Protein 3GRD (pdb70)

B-factor: mean 13.62, std 8.52, range [4.29, 58.76]

Radius of gyration: 18.76 Å; Cα contacts (8 Å, |Δi|>4): 603; chains: 2; bounding box: 44×46×50 Å

Organism: Bacillus cereus (strain ATCC 10987 / NRS 248) (NCBI:txid222523)

Structure (mmCIF, N/CA/C/O backbone):
data_3GRD
#
_entry.id   3GRD
#
_cell.length_a   41.090
_cell.length_b   47.140
_cell.length_c   151.790
_cell.angle_alpha   90.000
_cell.angle_beta   90.000
_cell.angle_gamma   90.000
#
_symmetry.space_group_name_H-M   'P 21 21 21'
#
loop_
_entity.id
_entity.type
_entity.pdbx_description
1 polymer 'uncharacterized NTF2-superfamily protein'
2 non-polymer 'ACETATE ION'
3 non-polymer 'SODIUM ION'
4 water water
#
loop_
_atom_site.group_PDB
_atom_site.id
_atom_site.type_symbol
_atom_site.label_atom_id
_atom_site.label_alt_id
_atom_site.label_comp_id
_atom_site.label_asym_id
_atom_site.label_entity_id
_atom_site.label_seq_id
_atom_site.pdbx_PDB_ins_code
_atom_site.Cartn_x
_atom_site.Cartn_y
_atom_site.Cartn_z
_atom_site.occupancy
_atom_site.B_iso_or_equiv
_atom_site.auth_seq_id
_atom_site.auth_comp_id
_atom_site.auth_asym_id
_atom_site.auth_atom_id
_atom_site.pdbx_PDB_model_num
ATOM 9 N N . PRO A 1 3 ? -14.866 24.176 -9.653 1.00 18.86 2 PRO A N 1
ATOM 10 C CA . PRO A 1 3 ? -13.554 24.047 -9.008 1.00 15.81 2 PRO A CA 1
ATOM 11 C C . PRO A 1 3 ? -12.924 22.642 -9.067 1.00 14.07 2 PRO A C 1
ATOM 12 O O . PRO A 1 3 ? -13.623 21.638 -9.201 1.00 16.15 2 PRO A O 1
ATOM 16 N N . LYS A 1 4 ? -11.600 22.587 -8.903 1.00 13.56 3 LYS A N 1
ATOM 17 C CA . LYS A 1 4 ? -10.882 21.345 -8.740 1.00 13.68 3 LYS A CA 1
ATOM 18 C C . LYS A 1 4 ? -11.270 20.729 -7.400 1.00 11.76 3 LYS A C 1
ATOM 19 O O . LYS A 1 4 ? -11.786 21.404 -6.529 1.00 12.30 3 LYS A O 1
ATOM 25 N N . ALA A 1 5 ? -11.066 19.430 -7.278 1.00 11.70 4 ALA A N 1
ATOM 26 C CA . ALA A 1 5 ? -11.372 18.721 -6.054 1.00 10.17 4 ALA A CA 1
ATOM 27 C C . ALA A 1 5 ? -10.588 19.246 -4.881 1.00 8.44 4 ALA A C 1
ATOM 28 O O . ALA A 1 5 ? -9.435 19.641 -4.990 1.00 8.26 4 ALA A O 1
ATOM 30 N N . ASN A 1 6 ? -11.214 19.234 -3.730 1.00 7.87 5 ASN A N 1
ATOM 31 C CA . ASN A 1 6 ? -10.578 19.682 -2.467 1.00 6.88 5 ASN A CA 1
ATOM 32 C C . ASN A 1 6 ? -9.225 19.024 -2.211 1.00 6.68 5 ASN A C 1
ATOM 33 O O . ASN A 1 6 ? -8.257 19.693 -1.878 1.00 6.89 5 ASN A O 1
ATOM 38 N N A LEU A 1 7 ? -9.171 17.730 -2.399 0.50 7.39 6 LEU A N 1
ATOM 39 N N B LEU A 1 7 ? -9.155 17.718 -2.357 0.50 7.38 6 LEU A N 1
ATOM 40 C CA A LEU A 1 7 ? -7.957 16.998 -2.153 0.50 6.88 6 LEU A CA 1
ATOM 41 C CA B LEU A 1 7 ? -7.892 17.020 -2.145 0.50 7.31 6 LEU A CA 1
ATOM 42 C C A LEU A 1 7 ? -6.836 17.455 -3.088 0.50 8.27 6 LEU A C 1
ATOM 43 C C B LEU A 1 7 ? -6.819 17.524 -3.085 0.50 7.86 6 LEU A C 1
ATOM 44 O O A LEU A 1 7 ? -5.696 17.561 -2.672 0.50 7.88 6 LEU A O 1
ATOM 45 O O B LEU A 1 7 ? -5.693 17.727 -2.675 0.50 8.30 6 LEU A O 1
ATOM 54 N N . GLU A 1 8 ? -7.168 17.663 -4.364 1.00 7.88 7 GLU A N 1
ATOM 55 C CA . GLU A 1 8 ? -6.220 18.160 -5.330 1.00 7.64 7 GLU A CA 1
ATOM 56 C C . GLU A 1 8 ? -5.681 19.541 -4.944 1.00 7.04 7 GLU A C 1
ATOM 57 O O . GLU A 1 8 ? -4.487 19.839 -5.006 1.00 7.54 7 GLU A O 1
ATOM 63 N N . ILE A 1 9 ? -6.580 20.432 -4.566 1.00 6.63 8 ILE A N 1
ATOM 64 C CA . ILE A 1 9 ? -6.206 21.776 -4.169 1.00 6.65 8 ILE A CA 1
ATOM 65 C C . ILE A 1 9 ? -5.247 21.717 -2.976 1.00 5.90 8 ILE A C 1
ATOM 66 O O . ILE A 1 9 ? -4.172 22.340 -3.001 1.00 7.05 8 ILE A O 1
ATOM 71 N N . ILE A 1 10 ? -5.618 20.968 -1.929 1.00 5.95 9 ILE A N 1
ATOM 72 C CA . ILE A 1 10 ? -4.762 20.936 -0.748 1.00 6.12 9 ILE A CA 1
ATOM 73 C C . ILE A 1 10 ? -3.422 20.256 -1.038 1.00 4.94 9 ILE A C 1
ATOM 74 O O . ILE A 1 10 ? -2.374 20.765 -0.619 1.00 6.32 9 ILE A O 1
ATOM 79 N N A ARG A 1 11 ? -3.427 19.153 -1.769 0.50 5.32 10 ARG A N 1
ATOM 80 N N B ARG A 1 11 ? -3.426 19.163 -1.782 0.50 5.55 10 ARG A N 1
ATOM 81 C CA A ARG A 1 11 ? -2.151 18.516 -2.105 0.50 5.89 10 ARG A CA 1
ATOM 82 C CA B ARG A 1 11 ? -2.151 18.525 -2.131 0.50 6.61 10 ARG A CA 1
ATOM 83 C C A ARG A 1 11 ? -1.198 19.493 -2.818 0.50 6.19 10 ARG A C 1
ATOM 84 C C B ARG A 1 11 ? -1.194 19.454 -2.870 0.50 6.92 10 ARG A C 1
ATOM 85 O O A ARG A 1 11 ? 0.014 19.497 -2.587 0.50 5.31 10 ARG A O 1
ATOM 86 O O B ARG A 1 11 ? 0.025 19.354 -2.742 0.50 7.75 10 ARG A O 1
ATOM 101 N N . SER A 1 12 ? -1.765 20.344 -3.666 1.00 6.29 11 SER A N 1
ATOM 102 C CA . SER A 1 12 ? -0.975 21.276 -4.467 1.00 7.27 11 SER A CA 1
ATOM 103 C C . SER A 1 12 ? -0.268 22.315 -3.620 1.00 6.53 11 SER A C 1
ATOM 104 O O . SER A 1 12 ? 0.614 23.022 -4.113 1.00 6.88 11 SER A O 1
ATOM 107 N N . THR A 1 13 ? -0.626 22.410 -2.342 1.00 5.81 12 THR A N 1
ATOM 108 C CA . THR A 1 13 ? 0.056 23.316 -1.425 1.00 5.91 12 THR A CA 1
ATOM 109 C C . THR A 1 13 ? 1.232 22.682 -0.693 1.00 5.95 12 THR A C 1
ATOM 110 O O . THR A 1 13 ? 1.947 23.403 -0.013 1.00 6.66 12 THR A O 1
ATOM 114 N N . TYR A 1 14 ? 1.431 21.363 -0.884 1.00 5.62 13 TYR A N 1
ATOM 115 C CA . TYR A 1 14 ? 2.520 20.674 -0.260 1.00 5.37 13 TYR A CA 1
ATOM 116 C C . TYR A 1 14 ? 3.459 19.935 -1.226 1.00 5.74 13 TYR A C 1
ATOM 117 O O . TYR A 1 14 ? 4.623 19.742 -0.903 1.00 6.85 13 TYR A O 1
ATOM 126 N N . GLU A 1 15 ? 2.918 19.394 -2.312 1.00 5.73 14 GLU A N 1
ATOM 127 C CA . GLU A 1 15 ? 3.623 18.389 -3.074 1.00 5.84 14 GLU A CA 1
ATOM 128 C C . GLU A 1 15 ? 4.629 18.904 -4.079 1.00 5.98 14 GLU A C 1
ATOM 129 O O . GLU A 1 15 ? 5.350 18.098 -4.685 1.00 6.03 14 GLU A O 1
ATOM 135 N N . GLY A 1 16 ? 4.683 20.224 -4.266 1.00 5.56 15 GLY A N 1
ATOM 136 C CA . GLY A 1 16 ? 5.713 20.796 -5.139 1.00 5.64 15 GLY A CA 1
ATOM 137 C C . GLY A 1 16 ? 6.864 21.397 -4.367 1.00 5.86 15 GLY A C 1
ATOM 138 O O . GLY A 1 16 ? 7.002 21.160 -3.172 1.00 7.11 15 GLY A O 1
ATOM 139 N N . SER A 1 17 ? 7.720 22.115 -5.091 1.00 6.83 16 SER A N 1
ATOM 140 C CA . SER A 1 17 ? 8.708 22.976 -4.442 1.00 6.48 16 SER A CA 1
ATOM 141 C C . SER A 1 17 ? 8.029 24.048 -3.622 1.00 6.89 16 SER A C 1
ATOM 142 O O . SER A 1 17 ? 6.840 24.331 -3.739 1.00 6.67 16 SER A O 1
ATOM 145 N N . ALA A 1 18 ? 8.838 24.706 -2.809 1.00 8.06 17 ALA A N 1
ATOM 146 C CA . ALA A 1 18 ? 8.324 25.788 -1.984 1.00 8.42 17 ALA A CA 1
ATOM 147 C C . ALA A 1 18 ? 7.670 26.837 -2.867 1.00 8.25 17 ALA A C 1
ATOM 148 O O . ALA A 1 18 ? 6.605 27.387 -2.519 1.00 9.14 17 ALA A O 1
ATOM 150 N N A SER A 1 19 ? 8.294 27.168 -4.002 0.50 7.71 18 SER A N 1
ATOM 151 N N B SER A 1 19 ? 8.308 27.161 -3.985 0.50 9.16 18 SER A N 1
ATOM 152 C CA A SER A 1 19 ? 7.749 28.245 -4.860 0.50 7.34 18 SER A CA 1
ATOM 153 C CA B SER A 1 19 ? 7.781 28.218 -4.845 0.50 10.11 18 SER A CA 1
ATOM 154 C C A SER A 1 19 ? 6.409 27.914 -5.479 0.50 7.13 18 SER A C 1
ATOM 155 C C B SER A 1 19 ? 6.410 27.887 -5.401 0.50 7.96 18 SER A C 1
ATOM 156 O O A SER A 1 19 ? 5.538 28.774 -5.570 0.50 7.14 18 SER A O 1
ATOM 157 O O B SER A 1 19 ? 5.507 28.710 -5.328 0.50 7.48 18 SER A O 1
ATOM 162 N N . SER A 1 20 ? 6.229 26.686 -5.948 1.00 7.71 19 SER A N 1
ATOM 163 C CA . SER A 1 20 ? 4.932 26.345 -6.518 1.00 7.26 19 SER A CA 1
ATOM 164 C C . SER A 1 20 ? 3.884 26.112 -5.427 1.00 5.92 19 SER A C 1
ATOM 165 O O . SER A 1 20 ? 2.730 26.456 -5.622 1.00 6.73 19 SER A O 1
ATOM 168 N N . ASN A 1 21 ? 4.313 25.571 -4.301 1.00 6.06 20 ASN A N 1
ATOM 169 C CA . ASN A 1 21 ? 3.394 25.380 -3.158 1.00 6.09 20 ASN A CA 1
ATOM 170 C C . ASN A 1 21 ? 2.822 26.751 -2.792 1.00 6.35 20 ASN A C 1
ATOM 171 O O . ASN A 1 21 ? 1.641 26.903 -2.533 1.00 6.13 20 ASN A O 1
ATOM 176 N N . ALA A 1 22 ? 3.713 27.766 -2.716 1.00 6.27 21 ALA A N 1
ATOM 177 C CA . ALA A 1 22 ? 3.247 29.100 -2.330 1.00 6.83 21 ALA A CA 1
ATOM 178 C C . ALA A 1 22 ? 2.298 29.683 -3.348 1.00 6.76 21 ALA A C 1
ATOM 179 O O . ALA A 1 22 ? 1.278 30.316 -2.978 1.00 7.75 21 ALA A O 1
ATOM 181 N N A LYS A 1 23 ? 2.615 29.511 -4.624 0.50 7.62 22 LYS A N 1
ATOM 182 N N B LYS A 1 23 ? 2.591 29.510 -4.632 0.50 7.30 22 LYS A N 1
ATOM 183 C CA A LYS A 1 23 ? 1.730 29.991 -5.675 0.50 8.09 22 LYS A CA 1
ATOM 184 C CA B LYS A 1 23 ? 1.687 30.036 -5.661 0.50 7.42 22 LYS A CA 1
ATOM 185 C C A LYS A 1 23 ? 0.360 29.347 -5.518 0.50 7.24 22 LYS A C 1
ATOM 186 C C B LYS A 1 23 ? 0.339 29.339 -5.580 0.50 7.27 22 LYS A C 1
ATOM 187 O O A LYS A 1 23 ? -0.670 30.027 -5.563 0.50 7.83 22 LYS A O 1
ATOM 188 O O B LYS A 1 23 ? -0.706 29.977 -5.747 0.50 7.77 22 LYS A O 1
ATOM 199 N N . HIS A 1 24 ? 0.353 28.024 -5.370 1.00 6.54 23 HIS A N 1
ATOM 200 C CA . HIS A 1 24 ? -0.888 27.286 -5.296 1.00 7.03 23 HIS A CA 1
ATOM 201 C C . HIS A 1 24 ? -1.701 27.660 -4.078 1.00 6.92 23 HIS A C 1
ATOM 202 O O . HIS A 1 24 ? -2.939 27.817 -4.155 1.00 7.33 23 HIS A O 1
ATOM 209 N N . LEU A 1 25 ? -1.046 27.887 -2.949 1.00 5.78 24 LEU A N 1
ATOM 210 C CA . LEU A 1 25 ? -1.761 28.287 -1.750 1.00 6.45 24 LEU A CA 1
ATOM 211 C C . LEU A 1 25 ? -2.388 29.676 -1.966 1.00 7.17 24 LEU A C 1
ATOM 212 O O . LEU A 1 25 ? -3.554 29.909 -1.645 1.00 7.07 24 LEU A O 1
ATOM 217 N N . ALA A 1 26 ? -1.602 30.615 -2.462 1.00 7.18 25 ALA A N 1
ATOM 218 C CA . ALA A 1 26 ? -2.108 31.993 -2.661 1.00 8.22 25 ALA A CA 1
ATOM 219 C C . ALA A 1 26 ? -3.328 31.978 -3.585 1.00 8.65 25 ALA A C 1
ATOM 220 O O . ALA A 1 26 ? -4.293 32.719 -3.334 1.00 9.36 25 ALA A O 1
ATOM 222 N N A GLU A 1 27 ? -3.287 31.149 -4.625 0.50 7.64 26 GLU A N 1
ATOM 223 N N B GLU A 1 27 ? -3.312 31.158 -4.629 0.50 7.62 26 GLU A N 1
ATOM 224 C CA A GLU A 1 27 ? -4.367 31.035 -5.584 0.50 7.87 26 GLU A CA 1
ATOM 225 C CA B GLU A 1 27 ? -4.423 31.119 -5.551 0.50 8.02 26 GLU A CA 1
ATOM 226 C C A GLU A 1 27 ? -5.653 30.448 -4.979 0.50 8.49 26 GLU A C 1
ATOM 227 C C B GLU A 1 27 ? -5.686 30.520 -4.912 0.50 8.73 26 GLU A C 1
ATOM 228 O O A GLU A 1 27 ? -6.729 30.684 -5.500 0.50 11.61 26 GLU A O 1
ATOM 229 O O B GLU A 1 27 ? -6.784 30.860 -5.305 0.50 11.69 26 GLU A O 1
ATOM 240 N N . ALA A 1 28 ? -5.508 29.641 -3.923 1.00 7.34 27 ALA A N 1
ATOM 241 C CA . ALA A 1 28 ? -6.622 28.933 -3.302 1.00 6.65 27 ALA A CA 1
ATOM 242 C C . ALA A 1 28 ? -7.197 29.572 -2.049 1.00 6.24 27 ALA A C 1
ATOM 243 O O . ALA A 1 28 ? -8.295 29.201 -1.631 1.00 6.99 27 ALA A O 1
ATOM 245 N N . LEU A 1 29 ? -6.473 30.492 -1.419 1.00 6.02 28 LEU A N 1
ATOM 246 C CA . LEU A 1 29 ? -6.982 31.089 -0.185 1.00 6.12 28 LEU A CA 1
ATOM 247 C C . LEU A 1 29 ? -8.153 32.012 -0.470 1.00 6.97 28 LEU A C 1
ATOM 248 O O . LEU A 1 29 ? -8.079 32.889 -1.333 1.00 7.40 28 LEU A O 1
ATOM 253 N N A SER A 1 30 ? -9.241 31.834 0.249 0.50 6.52 29 SER A N 1
ATOM 254 N N B SER A 1 30 ? -9.202 31.845 0.310 0.50 6.00 29 SER A N 1
ATOM 255 C CA A SER A 1 30 ? -10.322 32.792 0.125 0.50 6.56 29 SER A CA 1
ATOM 256 C CA B SER A 1 30 ? -10.320 32.769 0.275 0.50 5.84 29 SER A CA 1
ATOM 257 C C A SER A 1 30 ? -9.931 34.112 0.773 0.50 6.81 29 SER A C 1
ATOM 258 C C B SER A 1 30 ? -9.904 34.139 0.797 0.50 6.33 29 SER A C 1
ATOM 259 O O A S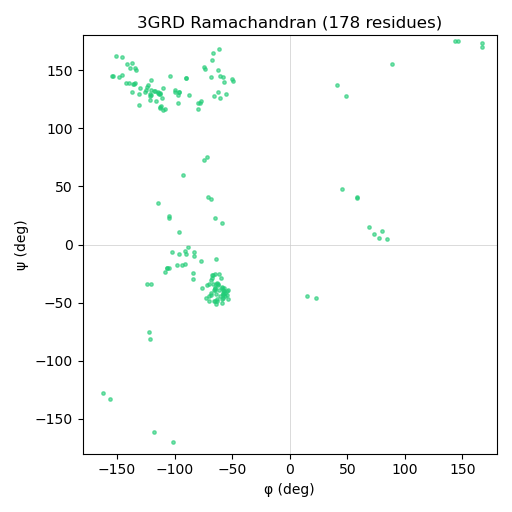ER A 1 30 ? -9.148 34.165 1.700 0.50 6.88 29 SER A O 1
ATOM 260 O O B SER A 1 30 ? -9.051 34.269 1.651 0.50 6.57 29 SER A O 1
ATOM 265 N N . GLU A 1 31 ? -10.581 35.169 0.315 1.00 6.66 30 GLU A N 1
ATOM 266 C CA . GLU A 1 31 ? -10.386 36.480 0.866 1.00 7.51 30 GLU A CA 1
ATOM 267 C C . GLU A 1 31 ? -10.664 36.515 2.385 1.00 6.82 30 GLU A C 1
ATOM 268 O O . GLU A 1 31 ? -10.016 37.251 3.101 1.00 8.46 30 GLU A O 1
ATOM 274 N N . LYS A 1 32 ? -11.600 35.707 2.852 1.00 6.16 31 LYS A N 1
ATOM 275 C CA . LYS A 1 32 ? -12.069 35.673 4.238 1.00 5.98 31 LYS A CA 1
ATOM 276 C C . LYS A 1 32 ? -11.388 34.604 5.091 1.00 5.95 31 LYS A C 1
ATOM 277 O O . LYS A 1 32 ? -11.786 34.351 6.226 1.00 6.40 31 LYS A O 1
ATOM 283 N N . VAL A 1 33 ? -10.329 33.986 4.573 1.00 5.97 32 VAL A N 1
ATOM 284 C CA .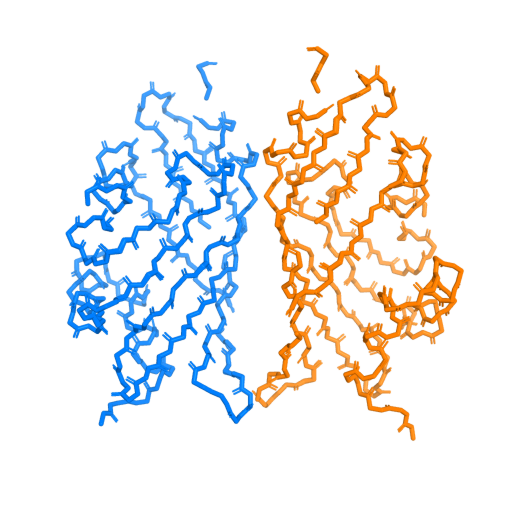 VAL A 1 33 ? -9.673 32.882 5.298 1.00 5.60 32 VAL A CA 1
ATOM 285 C C . VAL A 1 33 ? -9.246 33.276 6.702 1.00 6.80 32 VAL A C 1
ATOM 286 O O . VAL A 1 33 ? -8.739 34.373 6.938 1.00 7.33 32 VAL A O 1
ATOM 290 N N A GLU A 1 34 ? -9.467 32.350 7.635 0.50 6.07 33 GLU A N 1
ATOM 291 N N B GLU A 1 34 ? -9.505 32.341 7.626 0.50 6.74 33 GLU A N 1
ATOM 292 C CA A GLU A 1 34 ? -8.958 32.508 8.985 0.50 6.39 33 GLU A CA 1
ATOM 293 C CA B GLU A 1 34 ? -9.072 32.418 9.020 0.50 7.39 33 GLU A CA 1
ATOM 294 C C A GLU A 1 34 ? -8.063 31.335 9.316 0.50 5.80 33 GLU A C 1
ATOM 295 C C B GLU A 1 34 ? -8.037 31.313 9.221 0.50 6.84 33 GLU A C 1
ATOM 296 O O A GLU A 1 34 ? -8.470 30.191 9.264 0.50 5.82 33 GLU A O 1
ATOM 297 O O B GLU A 1 34 ? -8.321 30.165 8.939 0.50 6.06 33 GLU A O 1
ATOM 308 N N . TRP A 1 35 ? -6.836 31.677 9.673 1.00 6.46 34 TRP A N 1
ATOM 309 C CA . TRP A 1 35 ? -5.734 30.731 9.765 1.00 5.95 34 TRP A CA 1
ATOM 310 C C . TRP A 1 35 ? -5.176 30.715 11.159 1.00 6.42 34 TRP A C 1
ATOM 311 O O . TRP A 1 35 ? -4.716 31.755 11.652 1.00 6.49 34 TRP A O 1
ATOM 322 N N . THR A 1 36 ? -5.212 29.564 11.827 1.00 5.29 35 THR A N 1
ATOM 323 C CA . THR A 1 36 ? -4.765 29.435 13.205 1.00 5.82 35 THR A CA 1
ATOM 324 C C . THR A 1 36 ? -3.516 28.582 13.321 1.00 6.20 35 THR A C 1
ATOM 325 O O . THR A 1 36 ? -3.504 27.419 12.972 1.00 7.08 35 THR A O 1
ATOM 329 N N . GLU A 1 37 ? -2.453 29.232 13.812 1.00 6.05 36 GLU A N 1
ATOM 330 C CA . GLU A 1 37 ? -1.230 28.545 14.224 1.00 6.45 36 GLU A CA 1
ATOM 331 C C . GLU A 1 37 ? -1.362 28.177 15.685 1.00 5.85 36 GLU A C 1
ATOM 332 O O . GLU A 1 37 ? -1.923 28.962 16.475 1.00 6.75 36 GLU A O 1
ATOM 338 N N . ALA A 1 38 ? -0.842 27.009 16.065 1.00 5.85 37 ALA A N 1
ATOM 339 C CA . ALA A 1 38 ? -0.945 26.523 17.455 1.00 6.23 37 ALA A CA 1
ATOM 340 C C . ALA A 1 38 ? -0.347 27.513 18.445 1.00 6.24 37 ALA A C 1
ATOM 341 O O . ALA A 1 38 ? 0.706 28.115 18.185 1.00 7.18 37 ALA A O 1
ATOM 343 N N . GLU A 1 39 ? -1.010 27.676 19.589 1.00 7.16 38 GLU A N 1
ATOM 344 C CA . GLU A 1 39 ? -0.557 28.653 20.563 1.00 7.71 38 GLU A CA 1
ATOM 345 C C . GLU A 1 39 ? 0.899 28.507 20.974 1.00 8.48 38 GLU A C 1
ATOM 346 O O . GLU A 1 39 ? 1.606 29.509 21.135 1.00 10.03 38 GLU A O 1
ATOM 352 N N . GLY A 1 40 ? 1.337 27.274 21.128 1.00 7.49 39 GLY A N 1
ATOM 353 C CA . GLY A 1 40 ? 2.720 27.029 21.579 1.00 8.63 39 GLY A CA 1
ATOM 354 C C . GLY A 1 40 ? 3.734 27.084 20.459 1.00 8.07 39 GLY A C 1
ATOM 355 O O . GLY A 1 40 ? 4.913 27.028 20.743 1.00 9.04 39 GLY A O 1
ATOM 356 N N . PHE A 1 41 ? 3.292 27.145 19.203 1.00 7.97 40 PHE A N 1
ATOM 357 C CA . PHE A 1 41 ? 4.205 27.298 18.096 1.00 7.17 40 PHE A CA 1
ATOM 358 C C . PHE A 1 41 ? 4.676 28.757 18.126 1.00 8.11 40 PHE A C 1
ATOM 359 O O . PHE A 1 41 ? 3.929 29.636 18.564 1.00 7.87 40 PHE A O 1
ATOM 367 N N . PRO A 1 42 ? 5.883 29.079 17.628 1.00 8.57 41 PRO A N 1
ATOM 368 C CA . PRO A 1 42 ? 6.383 30.458 17.746 1.00 9.39 41 PRO A CA 1
ATOM 369 C C . PRO A 1 42 ? 5.489 31.493 17.071 1.00 8.40 41 PRO A C 1
ATOM 370 O O . PRO A 1 42 ? 5.504 32.635 17.489 1.00 9.91 41 PRO A O 1
ATOM 374 N N . TYR A 1 43 ? 4.760 31.116 16.017 1.00 8.24 42 TYR A N 1
ATOM 375 C CA . TYR A 1 43 ? 3.908 32.035 15.275 1.00 8.44 42 TYR A CA 1
ATOM 376 C C . TYR A 1 43 ? 2.440 31.804 15.624 1.00 7.62 42 TYR A C 1
ATOM 377 O O . TYR A 1 43 ? 1.558 32.244 14.890 1.00 7.92 42 TYR A O 1
ATOM 386 N N . GLY A 1 44 ? 2.193 31.255 16.814 1.00 7.88 43 GLY A N 1
ATOM 387 C CA . GLY A 1 44 ? 0.834 31.042 17.309 1.00 7.35 43 GLY A CA 1
ATOM 388 C C . GLY A 1 44 ? -0.071 32.243 17.213 1.00 7.33 43 GLY A C 1
ATOM 389 O O . GLY A 1 44 ? 0.351 33.355 17.487 1.00 8.08 43 GLY A O 1
ATOM 390 N N . GLY A 1 45 ? -1.325 32.009 16.862 1.00 7.29 44 GLY A N 1
ATOM 391 C CA . GLY A 1 45 ? -2.306 33.061 16.757 1.00 8.32 44 GLY A CA 1
ATOM 392 C C . GLY A 1 45 ? -3.278 32.735 15.641 1.00 6.95 44 GLY A C 1
ATOM 393 O O . GLY A 1 45 ? -3.103 31.776 14.925 1.00 7.95 44 GLY A O 1
ATOM 394 N N . THR A 1 46 ? -4.285 33.589 15.521 1.00 7.46 45 THR A N 1
ATOM 395 C CA . THR A 1 46 ? -5.232 33.498 14.411 1.00 6.90 45 THR A CA 1
ATOM 396 C C . THR A 1 46 ? -5.080 34.722 13.540 1.00 7.44 45 THR A C 1
ATOM 397 O O . THR A 1 46 ? -5.103 35.871 14.046 1.00 9.58 45 THR A O 1
ATOM 401 N N . TYR A 1 47 ? -4.977 34.481 12.244 1.00 6.63 46 TYR A N 1
ATOM 402 C CA . TYR A 1 47 ? -4.696 35.512 11.251 1.00 6.81 46 TYR A CA 1
ATOM 403 C C . TYR A 1 47 ? -5.832 35.506 10.249 1.00 8.08 46 TYR A C 1
ATOM 404 O O . TYR A 1 47 ? -6.233 34.440 9.772 1.00 8.89 46 TYR A O 1
ATOM 413 N N A ILE A 1 48 ? -6.291 36.715 9.882 0.50 7.37 47 ILE A N 1
ATOM 414 N N B ILE A 1 48 ? -6.372 36.685 9.916 0.50 7.94 47 ILE A N 1
ATOM 415 C CA A ILE A 1 48 ? -7.410 36.907 8.986 0.50 7.45 47 ILE A CA 1
ATOM 416 C CA B ILE A 1 48 ? -7.450 36.755 8.952 0.50 8.88 47 ILE A CA 1
ATOM 417 C C A ILE A 1 48 ? -6.891 37.446 7.667 0.50 8.25 47 ILE A C 1
ATOM 418 C C B ILE A 1 48 ? -6.942 37.412 7.687 0.50 8.62 47 ILE A C 1
ATOM 419 O O A ILE A 1 48 ? -6.313 38.531 7.641 0.50 7.88 47 ILE A O 1
ATOM 420 O O B ILE A 1 48 ? -6.439 38.534 7.718 0.50 8.09 47 ILE A O 1
ATOM 429 N N . GLY A 1 49 ? -7.082 36.691 6.585 1.00 8.24 48 GLY A N 1
ATOM 430 C CA . GLY A 1 49 ? -6.630 37.145 5.276 1.00 7.86 48 GLY A CA 1
ATOM 431 C C . GLY A 1 49 ? -5.196 36.827 4.937 1.00 8.11 48 GLY A C 1
ATOM 432 O O . GLY A 1 49 ? -4.339 36.701 5.808 1.00 8.66 48 GLY A O 1
ATOM 433 N N . VAL A 1 50 ? -4.917 36.735 3.643 1.00 8.95 49 VAL A N 1
ATOM 434 C CA . VAL A 1 50 ? -3.587 36.289 3.201 1.00 8.87 49 VAL A CA 1
ATOM 435 C C . VAL A 1 50 ? -2.458 37.194 3.655 1.00 7.64 49 VAL A C 1
ATOM 436 O O . VAL A 1 50 ? -1.373 36.728 3.989 1.00 8.89 49 VAL A O 1
ATOM 440 N N . GLU A 1 51 ? -2.682 38.524 3.644 1.00 7.83 50 GLU A N 1
ATOM 441 C CA . GLU A 1 51 ? -1.585 39.418 3.993 1.00 8.08 50 GLU A CA 1
ATOM 442 C C . GLU A 1 51 ? -1.087 39.093 5.416 1.00 7.70 50 GLU A C 1
ATOM 443 O O . GLU A 1 51 ? 0.126 39.039 5.658 1.00 8.15 50 GLU A O 1
ATOM 449 N N . ALA A 1 52 ? -2.016 38.942 6.366 1.00 7.89 51 ALA A N 1
ATOM 450 C CA . ALA A 1 52 ? -1.657 38.652 7.751 1.00 7.58 51 ALA A CA 1
ATOM 451 C C . ALA A 1 52 ? -0.985 37.293 7.886 1.00 7.90 51 ALA A C 1
ATOM 452 O O . ALA A 1 52 ? -0.107 37.093 8.695 1.00 8.54 51 ALA A O 1
ATOM 454 N N . ILE A 1 53 ? -1.484 36.313 7.140 1.00 7.44 52 ILE A N 1
ATOM 455 C CA . ILE A 1 53 ? -0.893 34.983 7.090 1.00 7.94 52 ILE A CA 1
ATOM 456 C C . ILE A 1 53 ? 0.557 35.044 6.610 1.00 7.55 52 ILE A C 1
ATOM 457 O O . ILE A 1 53 ? 1.462 34.432 7.181 1.00 8.10 52 ILE A O 1
ATOM 470 N N . GLU A 1 55 ? 2.562 37.684 6.565 1.00 7.42 54 GLU A N 1
ATOM 471 C CA . GLU A 1 55 ? 3.390 38.482 7.459 1.00 9.46 54 GLU A CA 1
ATOM 472 C C . GLU A 1 55 ? 3.802 37.705 8.701 1.00 10.31 54 GLU A C 1
ATOM 473 O O . GLU A 1 55 ? 4.961 37.734 9.146 1.00 11.41 54 GLU A O 1
ATOM 479 N N . ASN A 1 56 ? 2.826 37.017 9.295 1.00 8.39 55 ASN A N 1
ATOM 480 C CA . ASN A 1 56 ? 3.029 36.427 10.595 1.00 9.56 55 ASN A CA 1
ATOM 481 C C . ASN A 1 56 ? 3.480 34.979 10.584 1.00 9.11 55 ASN A C 1
ATOM 482 O O . ASN A 1 56 ? 3.946 34.487 11.597 1.00 10.34 55 ASN A O 1
ATOM 487 N N . VAL A 1 57 ? 3.305 34.304 9.455 1.00 8.74 56 VAL A N 1
ATOM 488 C CA . VAL A 1 57 ? 3.532 32.865 9.360 1.00 8.95 56 VAL A CA 1
ATOM 489 C C . VAL A 1 57 ? 4.604 32.612 8.298 1.00 8.65 56 VAL A C 1
ATOM 490 O O . VAL A 1 57 ? 5.773 32.390 8.613 1.00 8.17 56 VAL A O 1
ATOM 494 N N . PHE A 1 58 ? 4.231 32.616 7.021 1.00 8.76 57 PHE A N 1
ATOM 495 C CA . PHE A 1 58 ? 5.110 32.096 5.977 1.00 8.40 57 PHE A CA 1
ATOM 496 C C . PHE A 1 58 ? 6.353 32.933 5.820 1.00 8.09 57 PHE A C 1
ATOM 497 O O . PHE A 1 58 ? 7.424 32.371 5.577 1.00 8.73 57 PHE A O 1
ATOM 505 N N A SER A 1 59 ? 6.254 34.257 5.923 0.25 8.20 58 SER A N 1
ATOM 506 N N B SER A 1 59 ? 6.265 34.254 5.920 0.25 8.59 58 SER A N 1
ATOM 507 N N C SER A 1 59 ? 6.223 34.255 5.915 0.50 8.08 58 SER A N 1
ATOM 508 C CA A SER A 1 59 ? 7.463 35.070 5.753 0.25 8.48 58 SER A CA 1
ATOM 509 C CA B SER A 1 59 ? 7.485 35.044 5.736 0.25 9.01 58 SER A CA 1
ATOM 510 C CA C SER A 1 59 ? 7.410 35.096 5.778 0.50 10.77 58 SER A CA 1
ATOM 511 C C A SER A 1 59 ? 8.487 34.756 6.843 0.25 8.67 58 SER A C 1
ATOM 512 C C B SER A 1 59 ? 8.493 34.807 6.862 0.25 8.95 58 SER A C 1
ATOM 513 C C C SER A 1 59 ? 8.457 34.699 6.818 0.50 8.85 58 SER A C 1
ATOM 514 O O A SER A 1 59 ? 9.697 34.834 6.600 0.25 9.38 58 SER A O 1
ATOM 515 O O B SER A 1 59 ? 9.698 35.005 6.664 0.25 8.76 58 SER A O 1
ATOM 516 O O C SER A 1 59 ? 9.662 34.663 6.514 0.50 9.42 58 SER A O 1
ATOM 523 N N . ARG A 1 60 ? 8.015 34.411 8.040 1.00 8.43 59 ARG A N 1
ATOM 524 C CA . ARG A 1 60 ? 8.898 34.060 9.162 1.00 8.61 59 ARG A CA 1
ATOM 525 C C . ARG A 1 60 ? 9.428 32.637 9.068 1.00 8.81 59 ARG A C 1
ATOM 526 O O . ARG A 1 60 ? 10.594 32.397 9.379 1.00 10.25 59 ARG A O 1
ATOM 534 N N . LEU A 1 61 ? 8.625 31.694 8.576 1.00 8.38 60 LEU A N 1
ATOM 535 C CA . LEU A 1 61 ? 9.138 30.341 8.276 1.00 8.86 60 LEU A CA 1
ATOM 536 C C . LEU A 1 61 ? 10.283 30.437 7.263 1.00 7.91 60 LEU A C 1
ATOM 537 O O . LEU A 1 61 ? 11.244 29.719 7.341 1.00 9.77 60 LEU A O 1
ATOM 542 N N . GLY A 1 62 ? 10.129 31.337 6.300 1.00 8.99 61 GLY A N 1
ATOM 543 C CA . GLY A 1 62 ? 11.175 31.565 5.318 1.00 9.54 61 GLY A CA 1
ATOM 544 C C . GLY A 1 62 ? 12.387 32.235 5.913 1.00 9.70 61 GLY A C 1
ATOM 545 O O . GLY A 1 62 ? 13.492 31.789 5.665 1.00 11.34 61 GLY A O 1
ATOM 546 N N . SER A 1 63 ? 12.198 33.305 6.670 1.00 10.13 62 SER A N 1
ATOM 547 C CA . SER A 1 63 ? 13.293 34.166 7.070 1.00 10.80 62 SER A CA 1
ATOM 548 C C . SER A 1 63 ? 14.060 33.720 8.294 1.00 10.63 62 SER A C 1
ATOM 549 O O . SER A 1 63 ? 15.172 34.120 8.498 1.00 14.45 62 SER A O 1
ATOM 552 N N . GLU A 1 64 ? 13.427 32.946 9.160 1.00 9.98 63 GLU A N 1
ATOM 553 C CA . GLU A 1 64 ? 14.022 32.566 10.434 1.00 9.20 63 GLU A CA 1
ATOM 554 C C . GLU A 1 64 ? 14.573 31.129 10.447 1.00 9.66 63 GLU A C 1
ATOM 555 O O . GLU A 1 64 ? 15.230 30.747 11.408 1.00 10.00 63 GLU A O 1
ATOM 561 N N . TRP A 1 65 ? 14.344 30.365 9.374 1.00 9.08 64 TRP A N 1
ATOM 562 C CA . TRP A 1 65 ? 14.733 28.985 9.276 1.00 8.42 64 TRP A CA 1
ATOM 563 C C . TRP A 1 65 ? 15.389 28.705 7.923 1.00 9.08 64 TRP A C 1
ATOM 564 O O . TRP A 1 65 ? 15.044 29.342 6.939 1.00 10.85 64 TRP A O 1
ATOM 575 N N . ASN A 1 66 ? 16.277 27.710 7.902 1.00 9.18 65 ASN A N 1
ATOM 576 C CA . ASN A 1 66 ? 16.754 27.136 6.647 1.00 8.65 65 ASN A CA 1
ATOM 577 C C . ASN A 1 66 ? 15.944 25.902 6.362 1.00 8.62 65 ASN A C 1
ATOM 578 O O . ASN A 1 66 ? 15.779 25.040 7.217 1.00 9.79 65 ASN A O 1
ATOM 583 N N . ASP A 1 67 ? 15.419 25.855 5.150 1.00 8.78 66 ASP A N 1
ATOM 584 C CA . ASP A 1 67 ? 14.785 24.685 4.603 1.00 9.60 66 ASP A CA 1
ATOM 585 C C . ASP A 1 67 ? 13.597 24.197 5.434 1.00 9.86 66 ASP A C 1
ATOM 586 O O . ASP A 1 67 ? 13.398 22.998 5.564 1.00 10.67 66 ASP A O 1
ATOM 591 N N . TYR A 1 68 ? 12.796 25.124 5.939 1.00 9.01 67 TYR A N 1
ATOM 592 C CA . TYR A 1 68 ? 11.593 24.705 6.650 1.00 7.54 67 TYR A CA 1
ATOM 593 C C . TYR A 1 68 ? 10.725 23.955 5.662 1.00 9.05 67 TYR A C 1
ATOM 594 O O . TYR A 1 68 ? 10.469 24.427 4.554 1.00 12.33 67 TYR A O 1
ATOM 603 N N . LYS A 1 69 ? 10.257 22.792 6.072 1.00 8.57 68 LYS A N 1
ATOM 604 C CA . LYS A 1 69 ? 9.536 21.872 5.204 1.00 9.90 68 LYS A CA 1
ATOM 605 C C . LYS A 1 69 ? 8.404 21.184 5.968 1.00 8.17 68 LYS A C 1
ATOM 606 O O . LYS A 1 69 ? 8.580 20.775 7.096 1.00 8.90 68 LYS A O 1
ATOM 609 N N . ALA A 1 70 ? 7.277 21.048 5.300 1.00 7.83 69 ALA A N 1
ATOM 610 C CA . ALA A 1 70 ? 6.120 20.274 5.771 1.00 7.66 69 ALA A CA 1
ATOM 611 C C . ALA A 1 70 ? 5.918 19.120 4.837 1.00 7.89 69 ALA A C 1
ATOM 612 O O . ALA A 1 70 ? 5.553 19.334 3.676 1.00 12.33 69 ALA A O 1
ATOM 614 N N A SER A 1 71 ? 6.152 17.911 5.320 0.50 6.59 70 SER A N 1
ATOM 615 N N B SER A 1 71 ? 6.177 17.901 5.301 0.50 7.69 70 SER A N 1
ATOM 616 C CA A SER A 1 71 ? 6.101 16.715 4.519 0.50 6.74 70 SER A CA 1
ATOM 617 C CA B SER A 1 71 ? 6.039 16.718 4.474 0.50 8.81 70 SER A CA 1
ATOM 618 C C A SER A 1 71 ? 4.845 15.935 4.971 0.50 7.83 70 SER A C 1
ATOM 619 C C B SER A 1 71 ? 4.881 15.836 4.939 0.50 8.17 70 SER A C 1
ATOM 620 O O A SER A 1 71 ? 4.702 15.661 6.157 0.50 8.07 70 SER A O 1
ATOM 621 O O B SER A 1 71 ? 4.896 15.291 6.048 0.50 8.77 70 SER A O 1
ATOM 626 N N . VAL A 1 72 ? 3.906 15.678 4.063 1.00 6.48 71 VAL A N 1
ATOM 627 C CA . VAL A 1 72 ? 2.667 14.978 4.431 1.00 5.71 71 VAL A CA 1
ATOM 628 C C . VAL A 1 72 ? 2.816 13.479 4.264 1.00 6.76 71 VAL A C 1
ATOM 629 O O . VAL A 1 72 ? 3.268 13.012 3.222 1.00 7.76 71 VAL A O 1
ATOM 633 N N A ASN A 1 73 ? 2.383 12.768 5.305 0.50 5.26 72 ASN A N 1
ATOM 634 N N B ASN A 1 73 ? 2.501 12.700 5.292 0.50 6.02 72 ASN A N 1
ATOM 635 C CA A ASN A 1 73 ? 2.332 11.315 5.344 0.50 5.54 72 ASN A CA 1
ATOM 636 C CA B ASN A 1 73 ? 2.571 11.236 5.148 0.50 8.48 72 ASN A CA 1
ATOM 637 C C A ASN A 1 73 ? 0.931 10.767 5.075 0.50 5.89 72 ASN A C 1
ATOM 638 C C B ASN A 1 73 ? 1.197 10.634 4.893 0.50 8.81 72 ASN A C 1
ATOM 639 O O A ASN A 1 73 ? 0.828 9.684 4.515 0.50 8.15 72 ASN A O 1
ATOM 640 O O B ASN A 1 73 ? 1.072 9.465 4.583 0.50 9.74 72 ASN A O 1
ATOM 665 N N . TYR A 1 75 ? -3.033 12.091 3.640 1.00 6.50 74 TYR A N 1
ATOM 666 C CA . TYR A 1 75 ? -4.122 13.014 3.353 1.00 6.75 74 TYR A CA 1
ATOM 667 C C . TYR A 1 75 ? -5.422 12.288 3.598 1.00 7.44 74 TYR A C 1
ATOM 668 O O . TYR A 1 75 ? -5.649 11.175 3.100 1.00 10.45 74 TYR A O 1
ATOM 677 N N . HIS A 1 76 ? -6.291 12.948 4.334 1.00 5.95 75 HIS A N 1
ATOM 678 C CA . HIS A 1 76 ? -7.600 12.430 4.662 1.00 5.68 75 HIS A CA 1
ATOM 679 C C . HIS A 1 76 ? -8.678 13.378 4.175 1.00 5.88 75 HIS A C 1
ATOM 680 O O . HIS A 1 76 ? -8.602 14.589 4.388 1.00 8.29 75 HIS A O 1
ATOM 687 N N A GLU A 1 77 ? -9.729 12.833 3.576 0.50 5.52 76 GLU A N 1
ATOM 688 N N B GLU A 1 77 ? -9.687 12.817 3.488 0.50 6.09 76 GLU A N 1
ATOM 689 C CA A GLU A 1 77 ? -10.883 13.633 3.275 0.50 6.44 76 GLU A CA 1
ATOM 690 C CA B GLU A 1 77 ? -10.936 13.509 3.154 0.50 7.73 76 GLU A CA 1
ATOM 691 C C A GLU A 1 77 ? -12.036 13.181 4.121 0.50 6.38 76 GLU A C 1
ATOM 692 C C B GLU A 1 77 ? -11.980 13.158 4.203 0.50 6.87 76 GLU A C 1
ATOM 693 O O A GLU A 1 77 ? -12.318 11.998 4.192 0.50 7.23 76 GLU A O 1
ATOM 694 O O B GLU A 1 77 ? -12.102 11.993 4.539 0.50 8.31 76 GLU A O 1
ATOM 705 N N . VAL A 1 78 ? -12.699 14.137 4.739 1.00 7.00 77 VAL A N 1
ATOM 706 C CA . VAL A 1 78 ? -13.790 13.838 5.650 1.00 7.10 77 VAL A CA 1
ATOM 707 C C . VAL A 1 78 ? -15.057 13.556 4.870 1.00 7.23 77 VAL A C 1
ATOM 708 O O . VAL A 1 78 ? -15.488 14.357 4.075 1.00 8.12 77 VAL A O 1
ATOM 712 N N . SER A 1 79 ? -15.689 12.402 5.122 1.00 7.88 78 SER A N 1
ATOM 713 C CA . SER A 1 79 ? -16.910 12.028 4.381 1.00 8.22 78 SER A CA 1
ATOM 714 C C . SER A 1 79 ? -17.970 13.108 4.490 1.00 8.59 78 SER A C 1
ATOM 715 O O . SER A 1 79 ? -18.308 13.578 5.600 1.00 11.29 78 SER A O 1
ATOM 718 N N . GLY A 1 80 ? -18.504 13.507 3.335 1.00 10.85 79 GLY A N 1
ATOM 719 C CA . GLY A 1 80 ? -19.636 14.443 3.317 1.00 11.61 79 GLY A CA 1
ATOM 720 C C . GLY A 1 80 ? -19.326 15.863 3.775 1.00 12.01 79 GLY A C 1
ATOM 721 O O . GLY A 1 80 ? -20.248 16.649 4.078 1.00 15.83 79 GLY A O 1
ATOM 722 N N . LYS A 1 81 ? -18.056 16.213 3.849 1.00 10.06 80 LYS A N 1
ATOM 723 C CA . LYS A 1 81 ? -17.664 17.548 4.317 1.00 10.33 80 LYS A CA 1
ATOM 724 C C . LYS A 1 81 ? -16.577 18.091 3.441 1.00 8.03 80 LYS A C 1
ATOM 725 O O . LYS A 1 81 ? -15.815 17.313 2.848 1.00 10.45 80 LYS A O 1
ATOM 729 N N . ASP A 1 82 ? -16.430 19.417 3.386 1.00 8.33 81 ASP A N 1
ATOM 730 C CA . ASP A 1 82 ? -15.347 20.070 2.655 1.00 7.76 81 ASP A CA 1
ATOM 731 C C . ASP A 1 82 ? -14.159 20.333 3.591 1.00 7.13 81 ASP A C 1
ATOM 732 O O . ASP A 1 82 ? -13.734 21.453 3.775 1.00 7.70 81 ASP A O 1
ATOM 737 N N . VAL A 1 83 ? -13.633 19.253 4.156 1.00 6.78 82 VAL A N 1
ATOM 738 C CA . VAL A 1 83 ? -12.568 19.258 5.119 1.00 6.32 82 VAL A CA 1
ATOM 739 C C . VAL A 1 83 ? -11.529 18.247 4.685 1.00 5.62 82 VAL A C 1
ATOM 740 O O . VAL A 1 83 ? -11.851 17.087 4.408 1.00 6.75 82 VAL A O 1
ATOM 744 N N . ILE A 1 84 ? -10.266 18.682 4.652 1.00 5.35 83 ILE A N 1
ATOM 745 C CA . ILE A 1 84 ? -9.117 17.833 4.352 1.00 5.57 83 ILE A CA 1
ATOM 746 C C . ILE A 1 84 ? -8.199 17.914 5.586 1.00 4.92 83 ILE A C 1
ATOM 747 O O . ILE A 1 84 ? -7.925 19.006 6.081 1.00 6.07 83 ILE A O 1
ATOM 752 N N . ILE A 1 85 ? -7.740 16.742 6.052 1.00 5.20 84 ILE A N 1
ATOM 753 C CA . ILE A 1 85 ? -6.871 16.675 7.211 1.00 5.18 84 ILE A CA 1
ATOM 754 C C . ILE A 1 85 ? -5.573 16.001 6.780 1.00 5.78 84 ILE A C 1
ATOM 755 O O . ILE A 1 85 ? -5.611 14.892 6.210 1.00 6.84 84 ILE A O 1
ATOM 760 N N . ALA A 1 86 ? -4.444 16.671 7.003 1.00 5.79 85 ALA A N 1
ATOM 761 C CA . ALA A 1 86 ? -3.155 16.150 6.605 1.00 5.11 85 ALA A CA 1
ATOM 762 C C . ALA A 1 86 ? -2.353 15.836 7.890 1.00 6.45 85 ALA A C 1
ATOM 763 O O . ALA A 1 86 ? -2.182 16.707 8.751 1.00 7.32 85 ALA A O 1
ATOM 765 N N . GLU A 1 87 ? -1.805 14.621 7.953 1.00 5.83 86 GLU A N 1
ATOM 766 C CA . GLU A 1 87 ? -0.815 14.222 8.960 1.00 5.43 86 GLU A CA 1
ATOM 767 C C . GLU A 1 87 ? 0.557 14.300 8.312 1.00 6.24 86 GLU A C 1
ATOM 768 O O . GLU A 1 87 ? 0.764 13.776 7.202 1.00 6.23 86 GLU A O 1
ATOM 774 N N . GLY A 1 88 ? 1.507 14.915 9.010 1.00 6.14 87 GLY A N 1
ATOM 775 C CA . GLY A 1 88 ? 2.837 15.004 8.445 1.00 6.69 87 GLY A CA 1
ATOM 776 C C . GLY A 1 88 ? 3.923 15.333 9.459 1.00 6.28 87 GLY A C 1
ATOM 777 O O . GLY A 1 88 ? 3.725 15.237 10.684 1.00 6.19 87 GLY A O 1
ATOM 802 N N . TYR A 1 90 ? 7.237 18.178 10.112 1.00 6.74 89 TYR A N 1
ATOM 803 C CA . TYR A 1 90 ? 8.048 19.348 9.801 1.00 6.72 89 TYR A CA 1
ATOM 804 C C . TYR A 1 90 ? 9.501 19.010 10.016 1.00 7.37 89 TYR A C 1
ATOM 805 O O . TYR A 1 90 ? 9.843 18.184 10.846 1.00 7.71 89 TYR A O 1
ATOM 814 N N . SER A 1 91 ? 10.349 19.686 9.265 1.00 7.52 90 SER A N 1
ATOM 815 C CA . SER A 1 91 ? 11.766 19.720 9.516 1.00 9.27 90 SER A CA 1
ATOM 816 C C . SER A 1 91 ? 12.316 21.074 9.147 1.00 7.53 90 SER A C 1
ATOM 817 O O . SER A 1 91 ? 11.705 21.836 8.421 1.00 8.53 90 SER A O 1
ATOM 820 N N . GLY A 1 92 ? 13.500 21.389 9.668 1.00 9.54 91 GLY A N 1
ATOM 821 C CA . GLY A 1 92 ? 14.118 22.687 9.403 1.00 8.56 91 GLY A CA 1
ATOM 822 C C . GLY A 1 92 ? 15.268 22.896 10.354 1.00 8.90 91 GLY A C 1
ATOM 823 O O . GLY A 1 92 ? 15.452 22.142 11.312 1.00 9.48 91 GLY A O 1
ATOM 824 N N . VAL A 1 93 ? 16.012 23.944 10.058 1.00 7.77 92 VAL A N 1
ATOM 825 C CA . VAL A 1 93 ? 17.098 24.426 10.920 1.00 7.79 92 VAL A CA 1
ATOM 826 C C . VAL A 1 93 ? 16.812 25.864 11.318 1.00 8.53 92 VAL A C 1
ATOM 827 O O . VAL A 1 93 ? 16.552 26.706 10.461 1.00 9.16 92 VAL A O 1
ATOM 831 N N . TYR A 1 94 ? 16.852 26.132 12.628 1.00 8.34 93 TYR A N 1
ATOM 832 C CA . TYR A 1 94 ? 16.631 27.491 13.074 1.00 8.87 93 TYR A CA 1
ATOM 833 C C . TYR A 1 94 ? 17.896 28.338 12.845 1.00 9.80 93 TYR A C 1
ATOM 834 O O . TYR A 1 94 ? 18.976 27.969 13.319 1.00 11.00 93 TYR A O 1
ATOM 843 N N . LYS A 1 95 ? 17.789 29.430 12.107 1.00 10.50 94 LYS A N 1
ATOM 844 C CA . LYS A 1 95 ? 19.009 30.154 11.677 1.00 11.51 94 LYS A CA 1
ATOM 845 C C . LYS A 1 95 ? 19.805 30.636 12.882 1.00 13.32 94 LYS A C 1
ATOM 846 O O . LYS A 1 95 ? 21.046 30.525 12.877 1.00 13.85 94 LYS A O 1
ATOM 852 N N . ASP A 1 96 ? 19.156 31.197 13.897 1.00 12.63 95 ASP A N 1
ATOM 853 C CA . ASP A 1 96 ? 19.910 31.856 14.988 1.00 13.59 95 ASP A CA 1
ATOM 854 C C . ASP A 1 96 ? 20.714 30.878 15.837 1.00 13.75 95 ASP A C 1
ATOM 855 O O . ASP A 1 96 ? 21.719 31.278 16.395 1.00 16.96 95 ASP A O 1
ATOM 860 N N . THR A 1 97 ? 20.271 29.617 15.953 1.00 13.81 96 THR A N 1
ATOM 861 C CA . THR A 1 97 ? 20.962 28.598 16.738 1.00 13.47 96 THR A CA 1
ATOM 862 C C . THR A 1 97 ? 21.698 27.545 15.915 1.00 12.78 96 THR A C 1
ATOM 863 O O . THR A 1 97 ? 22.579 26.846 16.446 1.00 15.19 96 THR A O 1
ATOM 867 N N . GLY A 1 98 ? 21.324 27.382 14.642 1.00 12.06 97 GLY A N 1
ATOM 868 C CA . GLY A 1 98 ? 21.853 26.324 13.826 1.00 11.74 97 GLY A CA 1
ATOM 869 C C . GLY A 1 98 ? 21.322 24.926 14.156 1.00 11.36 97 GLY A C 1
ATOM 870 O O . GLY A 1 98 ? 21.799 23.919 13.626 1.00 11.83 97 GLY A O 1
ATOM 871 N N . LYS A 1 99 ? 20.303 24.847 15.013 1.00 10.88 98 LYS A N 1
ATOM 872 C CA . LYS A 1 99 ? 19.780 23.573 15.451 1.00 10.40 98 LYS A CA 1
ATOM 873 C C . LYS A 1 99 ? 18.696 23.075 14.508 1.00 9.99 98 LYS A C 1
ATOM 874 O O . LYS A 1 99 ? 17.817 23.841 14.100 1.00 10.78 98 LYS A O 1
ATOM 880 N N A SER A 1 100 ? 18.732 21.788 14.200 0.50 9.48 99 SER A N 1
ATOM 881 N N B SER A 1 100 ? 18.773 21.785 14.185 0.50 9.76 99 SER A N 1
ATOM 882 C CA A SER A 1 100 ? 17.681 21.160 13.434 0.50 10.63 99 SER A CA 1
ATOM 883 C CA B SER A 1 100 ? 17.755 21.059 13.441 0.50 10.77 99 SER A CA 1
ATOM 884 C C A SER A 1 100 ? 16.638 20.505 14.299 0.50 10.46 99 SER A C 1
ATOM 885 C C B SER A 1 100 ? 16.615 20.599 14.332 0.50 10.30 99 SER A C 1
ATOM 886 O O A SER A 1 100 ? 16.908 2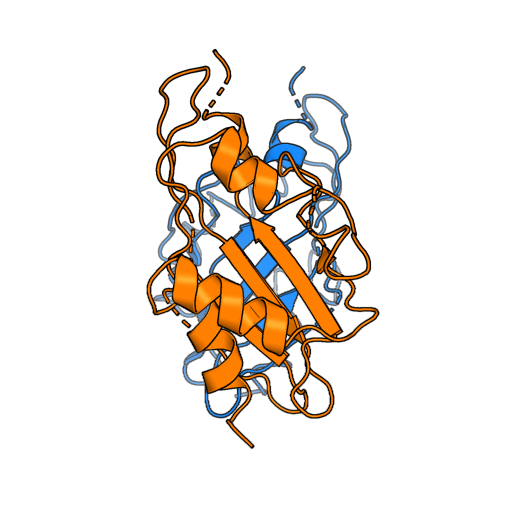0.096 15.425 0.50 10.58 99 SER A O 1
ATOM 887 O O B SER A 1 100 ? 16.788 20.465 15.542 0.50 9.88 99 SER A O 1
ATOM 892 N N . PHE A 1 101 ? 15.465 20.348 13.719 1.00 9.60 100 PHE A N 1
ATOM 893 C CA . PHE A 1 101 ? 14.356 19.693 14.442 1.00 9.15 100 PHE A CA 1
ATOM 894 C C . PHE A 1 101 ? 13.536 18.859 13.491 1.00 7.97 100 PHE A C 1
ATOM 895 O O . PHE A 1 101 ? 13.549 19.082 12.260 1.00 9.21 100 PHE A O 1
ATOM 903 N N . GLU A 1 102 ? 12.747 17.963 14.086 1.00 8.46 101 GLU A N 1
ATOM 904 C CA . GLU A 1 102 ? 11.629 17.316 13.389 1.00 8.98 101 GLU A CA 1
ATOM 905 C C . GLU A 1 102 ? 10.438 17.339 14.303 1.00 9.35 101 GLU A C 1
ATOM 906 O O . GLU A 1 102 ? 10.613 17.131 15.509 1.00 10.84 101 GLU A O 1
ATOM 912 N N . ALA A 1 103 ? 9.245 17.605 13.786 1.00 7.80 102 ALA A N 1
ATOM 913 C CA . ALA A 1 103 ? 8.050 17.636 14.660 1.00 8.00 102 ALA A CA 1
ATOM 914 C C . ALA A 1 103 ? 6.843 17.201 13.868 1.00 6.73 102 ALA A C 1
ATOM 915 O O . ALA A 1 103 ? 6.613 17.682 12.744 1.00 7.75 102 ALA A O 1
ATOM 917 N N A GLU A 1 104 ? 6.029 16.335 14.476 0.50 6.02 103 GLU A N 1
ATOM 918 N N B GLU A 1 104 ? 6.034 16.336 14.443 0.50 6.05 103 GLU A N 1
ATOM 919 C CA A GLU A 1 104 ? 4.776 15.837 13.865 0.50 6.14 103 GLU A CA 1
ATOM 920 C CA B GLU A 1 104 ? 4.833 15.922 13.743 0.50 6.11 103 GLU A CA 1
ATOM 921 C C A GLU A 1 104 ? 3.661 16.881 13.908 0.50 6.97 103 GLU A C 1
ATOM 922 C C B GLU A 1 104 ? 3.761 17.002 13.820 0.50 6.48 103 GLU A C 1
ATOM 923 O O A GLU A 1 104 ? 3.456 17.516 14.943 0.50 6.91 103 GLU A O 1
ATOM 924 O O B GLU A 1 104 ? 3.722 17.814 14.751 0.50 7.18 103 GLU A O 1
ATOM 935 N N . PHE A 1 105 ? 2.893 16.972 12.823 1.00 6.28 104 PHE A N 1
ATOM 936 C CA . PHE A 1 105 ? 1.771 17.915 12.737 1.00 5.54 104 PHE A CA 1
ATOM 937 C C . PHE A 1 105 ? 0.524 17.255 12.175 1.00 6.18 104 PHE A C 1
ATOM 938 O O . PHE A 1 105 ? 0.610 16.277 11.419 1.00 6.06 104 PHE A O 1
ATOM 946 N N . VAL A 1 106 ? -0.601 17.909 12.460 1.00 4.96 105 VAL A N 1
ATOM 947 C CA . VAL A 1 106 ? -1.819 17.690 11.698 1.00 5.60 105 VAL A CA 1
ATOM 948 C C . VAL A 1 106 ? -2.336 19.064 11.310 1.00 5.95 105 VAL A C 1
ATOM 949 O O . VAL A 1 106 ? -2.313 20.000 12.117 1.00 5.99 105 VAL A O 1
ATOM 953 N N . HIS A 1 107 ? -2.720 19.188 10.061 1.00 5.56 106 HIS A N 1
ATOM 954 C CA . HIS A 1 107 ? -3.367 20.387 9.551 1.00 5.21 106 HIS A CA 1
ATOM 955 C C . HIS A 1 107 ? -4.804 20.068 9.186 1.00 4.89 106 HIS A C 1
ATOM 956 O O . HIS A 1 107 ? -5.068 19.121 8.444 1.00 6.03 106 HIS A O 1
ATOM 963 N N . VAL A 1 108 ? -5.717 20.904 9.669 1.00 5.01 107 VAL A N 1
ATOM 964 C CA . VAL A 1 108 ? -7.137 20.755 9.344 1.00 5.16 107 VAL A CA 1
ATOM 965 C C . VAL A 1 108 ? -7.547 21.912 8.440 1.00 5.33 107 VAL A C 1
ATOM 966 O O . VAL A 1 108 ? -7.456 23.099 8.839 1.00 5.59 107 VAL A O 1
ATOM 970 N N . TRP A 1 109 ? -7.922 21.580 7.217 1.00 5.54 108 TRP A N 1
ATOM 971 C CA . TRP A 1 109 ? -8.296 22.545 6.179 1.00 5.03 108 TRP A CA 1
ATOM 972 C C . TRP A 1 109 ? -9.795 22.465 5.931 1.00 5.06 108 TRP A C 1
ATOM 973 O O . TRP A 1 109 ? -10.349 21.383 5.825 1.00 6.28 108 TRP A O 1
ATOM 984 N N A GLN A 1 110 ? -10.439 23.631 5.868 0.50 5.49 109 GLN A N 1
ATOM 985 N N B GLN A 1 110 ? -10.413 23.637 5.776 0.50 5.65 109 GLN A N 1
ATOM 986 C CA A GLN A 1 110 ? -11.825 23.697 5.428 0.50 5.64 109 GLN A CA 1
ATOM 987 C CA B GLN A 1 110 ? -11.833 23.725 5.437 0.50 6.15 109 GLN A CA 1
ATOM 988 C C A GLN A 1 110 ? -11.919 24.591 4.202 0.50 5.36 109 GLN A C 1
ATOM 989 C C B GLN A 1 110 ? -11.991 24.641 4.242 0.50 5.86 109 GLN A C 1
ATOM 990 O O A GLN A 1 110 ? -11.269 25.628 4.127 0.50 5.35 109 GLN A O 1
ATOM 991 O O B GLN A 1 110 ? -11.448 25.741 4.224 0.50 6.32 109 GLN A O 1
ATOM 1002 N N . LEU A 1 111 ? -12.768 24.164 3.271 1.00 6.09 110 LEU A N 1
ATOM 1003 C CA . LEU A 1 111 ? -12.988 24.880 2.019 1.00 6.66 110 LEU A CA 1
ATOM 1004 C C . LEU A 1 111 ? -14.482 25.175 1.835 1.00 6.55 110 LEU A C 1
ATOM 1005 O O . LEU A 1 111 ? -15.331 24.491 2.408 1.00 6.50 110 LEU A O 1
ATOM 1010 N N . GLU A 1 112 ? -14.741 26.194 1.031 1.00 7.12 111 GLU A N 1
ATOM 1011 C CA . GLU A 1 112 ? -16.075 26.473 0.520 1.00 7.07 111 GLU A CA 1
ATOM 1012 C C . GLU A 1 112 ? -15.930 26.680 -0.967 1.00 6.96 111 GLU A C 1
ATOM 1013 O O . GLU A 1 112 ? -15.214 27.594 -1.406 1.00 7.43 111 GLU A O 1
ATOM 1019 N N . ASN A 1 113 ? -16.620 25.825 -1.732 1.00 6.98 112 ASN A N 1
ATOM 1020 C CA . ASN A 1 113 ? -16.619 25.938 -3.184 1.00 7.70 112 ASN A CA 1
ATOM 1021 C C . ASN A 1 113 ? -15.239 26.169 -3.779 1.00 8.36 112 ASN A C 1
ATOM 1022 O O . ASN A 1 113 ? -15.057 27.007 -4.654 1.00 8.34 112 ASN A O 1
ATOM 1027 N N . GLY A 1 114 ? -14.275 25.363 -3.326 1.00 7.63 113 GLY A N 1
ATOM 1028 C CA . GLY A 1 114 ? -12.945 25.414 -3.918 1.00 8.03 113 GLY A CA 1
ATOM 1029 C C . GLY A 1 114 ? -11.974 26.462 -3.396 1.00 8.14 113 GLY A C 1
ATOM 1030 O O . GLY A 1 114 ? -10.865 26.542 -3.883 1.00 11.31 113 GLY A O 1
ATOM 1031 N N . LYS A 1 115 ? -12.363 27.210 -2.368 1.00 6.79 114 LYS A N 1
ATOM 1032 C CA . LYS A 1 115 ? -11.481 28.176 -1.760 1.00 6.50 114 LYS A CA 1
ATOM 1033 C C . LYS A 1 115 ? -11.301 27.804 -0.305 1.00 6.88 114 LYS A C 1
ATOM 1034 O O . LYS A 1 115 ? -12.233 27.367 0.396 1.00 6.79 114 LYS A O 1
ATOM 1040 N N . ILE A 1 116 ? -10.073 27.979 0.194 1.00 6.16 115 ILE A N 1
ATOM 1041 C CA . ILE A 1 116 ? -9.743 27.641 1.587 1.00 5.92 115 ILE A CA 1
ATOM 1042 C C . ILE A 1 116 ? -10.272 28.742 2.491 1.00 5.82 115 ILE A C 1
ATOM 1043 O O . ILE A 1 116 ? -9.861 29.905 2.371 1.00 6.66 115 ILE A O 1
ATOM 1048 N N . VAL A 1 117 ? -11.126 28.366 3.421 1.00 5.69 116 VAL A N 1
ATOM 1049 C CA . VAL A 1 117 ? -11.735 29.318 4.335 1.00 5.67 116 VAL A CA 1
ATOM 1050 C C . VAL A 1 117 ? -11.191 29.214 5.773 1.00 6.16 116 VAL A C 1
ATOM 1051 O O . VAL A 1 117 ? -11.277 30.153 6.544 1.00 6.86 116 VAL A O 1
ATOM 1055 N N . LYS A 1 118 ? -10.659 28.050 6.139 1.00 5.73 117 LYS A N 1
ATOM 1056 C CA . LYS A 1 118 ? -10.054 27.857 7.462 1.00 5.42 117 LYS A CA 1
ATOM 1057 C C . LYS A 1 118 ? -8.878 26.916 7.382 1.00 5.14 117 LYS A C 1
ATOM 1058 O O . LYS A 1 118 ? -8.880 25.960 6.601 1.00 6.93 117 LYS A O 1
ATOM 1064 N N . PHE A 1 119 ? -7.892 27.192 8.217 1.00 5.54 118 PHE A N 1
ATOM 1065 C CA . PHE A 1 119 ? -6.755 26.291 8.453 1.00 5.11 118 PHE A CA 1
ATOM 1066 C C . PHE A 1 119 ? -6.476 26.308 9.939 1.00 6.30 118 PHE A C 1
ATOM 1067 O O . PHE A 1 119 ? -6.500 27.370 10.556 1.00 6.15 118 PHE A O 1
ATOM 1075 N N A LYS A 1 120 ? -6.133 25.130 10.461 0.50 5.25 119 LYS A N 1
ATOM 1076 N N B LYS A 1 120 ? -6.190 25.139 10.495 0.50 5.13 119 LYS A N 1
ATOM 1077 C CA A LYS A 1 120 ? -5.743 24.974 11.852 0.50 5.65 119 LYS A CA 1
ATOM 1078 C CA B LYS A 1 120 ? -5.661 25.081 11.839 0.50 5.67 119 LYS A CA 1
ATOM 1079 C C A LYS A 1 120 ? -4.558 24.027 11.969 0.50 5.72 119 LYS A C 1
ATOM 1080 C C B LYS A 1 120 ? -4.522 24.096 11.886 0.50 5.05 119 LYS A C 1
ATOM 1081 O O A LYS A 1 120 ? -4.642 22.884 11.525 0.50 5.77 119 LYS A O 1
ATOM 1082 O O B LYS A 1 120 ? -4.591 23.016 11.304 0.50 5.50 119 LYS A O 1
ATOM 1093 N N . GLN A 1 121 ? -3.492 24.515 12.605 1.00 5.18 120 GLN A N 1
ATOM 1094 C CA . GLN A 1 121 ? -2.297 23.716 12.846 1.00 5.22 120 GLN A CA 1
ATOM 1095 C C . GLN A 1 121 ? -2.305 23.082 14.243 1.00 5.75 120 GLN A C 1
ATOM 1096 O O . GLN A 1 121 ? -2.556 23.770 15.243 1.00 6.18 120 GLN A O 1
ATOM 1102 N N . TYR A 1 122 ? -2.004 21.797 14.268 1.00 5.15 121 TYR A N 1
ATOM 1103 C CA . TYR A 1 122 ? -1.642 21.068 15.484 1.00 5.22 121 TYR A CA 1
ATOM 1104 C C . TYR A 1 122 ? -0.212 20.572 15.306 1.00 5.66 121 TYR A C 1
ATOM 1105 O O . TYR A 1 122 ? 0.136 20.092 14.239 1.00 6.61 121 TYR A O 1
ATOM 1114 N N . VAL A 1 123 ? 0.648 20.772 16.301 1.00 5.65 122 VAL A N 1
ATOM 1115 C CA . VAL A 1 123 ? 2.064 20.524 16.111 1.00 5.66 122 VAL A CA 1
ATOM 1116 C C . VAL A 1 123 ? 2.722 20.205 17.453 1.00 6.96 122 VAL A C 1
ATOM 1117 O O . VAL A 1 123 ? 2.353 20.788 18.475 1.00 6.13 122 VAL A O 1
ATOM 1121 N N . ASP A 1 124 ? 3.723 19.308 17.430 1.00 6.93 123 ASP A N 1
ATOM 1122 C CA . ASP A 1 124 ? 4.558 18.946 18.577 1.00 6.88 123 ASP A CA 1
ATOM 1123 C C . ASP A 1 124 ? 5.544 20.110 18.847 1.00 6.98 123 ASP A C 1
ATOM 1124 O O . ASP A 1 124 ? 6.748 20.046 18.531 1.00 7.94 123 ASP A O 1
ATOM 1129 N N . SER A 1 125 ? 4.973 21.167 19.378 1.00 6.68 124 SER A N 1
ATOM 1130 C CA . SER A 1 125 ? 5.642 22.433 19.499 1.00 6.07 124 SER A CA 1
ATOM 1131 C C . SER A 1 125 ? 6.840 22.437 20.426 1.00 6.83 124 SER A C 1
ATOM 1132 O O . SER A 1 125 ? 7.732 23.259 20.265 1.00 7.39 124 SER A O 1
ATOM 1135 N N . HIS A 1 126 ? 6.892 21.520 21.406 1.00 7.02 125 HIS A N 1
ATOM 1136 C CA . HIS A 1 126 ? 8.049 21.452 22.262 1.00 7.08 125 HIS A CA 1
ATOM 1137 C C . HIS A 1 126 ? 9.325 21.265 21.429 1.00 8.06 125 HIS A C 1
ATOM 1138 O O . HIS A 1 126 ? 10.354 21.899 21.709 1.00 7.80 125 HIS A O 1
ATOM 1145 N N . LEU A 1 127 ? 9.249 20.415 20.411 1.00 7.30 126 LEU A N 1
ATOM 1146 C CA . LEU A 1 127 ? 10.419 20.120 19.631 1.00 7.60 126 LEU A CA 1
ATOM 1147 C C . LEU A 1 127 ? 10.858 21.305 18.785 1.00 8.40 126 LEU A C 1
ATOM 1148 O O . LEU A 1 127 ? 12.040 21.489 18.517 1.00 9.45 126 LEU A O 1
ATOM 1153 N N . VAL A 1 128 ? 9.898 22.096 18.312 1.00 7.58 127 VAL A N 1
ATOM 1154 C CA . VAL A 1 128 ? 10.195 23.296 17.592 1.00 7.44 127 VAL A CA 1
ATOM 1155 C C . VAL A 1 128 ? 10.901 24.295 18.511 1.00 8.78 127 VAL A C 1
ATOM 1156 O O . VAL A 1 128 ? 11.924 24.889 18.152 1.00 9.89 127 VAL A O 1
ATOM 1160 N N . ARG A 1 129 ? 10.328 24.490 19.679 1.00 8.64 128 ARG A N 1
ATOM 1161 C CA . ARG A 1 129 ? 10.879 25.422 20.655 1.00 10.17 128 ARG A CA 1
ATOM 1162 C C . ARG A 1 129 ? 12.274 25.029 21.122 1.00 9.87 128 ARG A C 1
ATOM 1163 O O . ARG A 1 129 ? 13.136 25.872 21.325 1.00 10.94 128 ARG A O 1
ATOM 1171 N N . GLU A 1 130 ? 12.541 23.746 21.217 1.00 9.89 129 GLU A N 1
ATOM 1172 C CA . GLU A 1 130 ? 13.861 23.288 21.649 1.00 10.81 129 GLU A CA 1
ATOM 1173 C C . GLU A 1 130 ? 14.948 23.694 20.638 1.00 11.51 129 GLU A C 1
ATOM 1174 O O . GLU A 1 130 ? 16.081 24.042 21.022 1.00 12.00 129 GLU A O 1
ATOM 1180 N N . ALA A 1 131 ? 14.613 23.713 19.359 1.00 10.12 130 ALA A N 1
ATOM 1181 C CA . ALA A 1 131 ? 15.560 24.123 18.323 1.00 9.12 130 ALA A CA 1
ATOM 1182 C C . ALA A 1 131 ? 15.892 25.621 18.407 1.00 10.27 130 ALA A C 1
ATOM 1183 O O . ALA A 1 131 ? 16.876 26.077 17.848 1.00 11.41 130 ALA A O 1
ATOM 1193 N N . LYS A 1 133 ? 16.340 27.351 21.230 1.00 12.49 132 LYS A N 1
ATOM 1194 C CA . LYS A 1 133 ? 17.088 27.675 22.443 1.00 16.85 132 LYS A CA 1
ATOM 1195 C C . LYS A 1 133 ? 18.550 27.684 22.132 1.00 18.80 132 LYS A C 1
ATOM 1196 O O . LYS A 1 133 ? 19.039 26.786 21.465 1.00 18.05 132 LYS A O 1
ATOM 1202 N N . SER A 1 134 ? 19.243 28.676 22.659 1.00 22.94 133 SER A N 1
ATOM 1203 C CA . SER A 1 134 ? 20.674 28.817 22.451 1.00 27.36 133 SER A CA 1
ATOM 1204 C C . SER A 1 134 ? 21.403 27.754 23.249 1.00 29.35 133 SER A C 1
ATOM 1205 O O . SER A 1 134 ? 20.859 27.122 24.164 1.00 27.45 133 SER A O 1
ATOM 1209 N N . PRO B 1 3 ? -23.146 -4.585 15.774 1.00 42.64 2 PRO B N 1
ATOM 1210 C CA . PRO B 1 3 ? -22.095 -3.865 16.487 1.00 41.50 2 PRO B CA 1
ATOM 1211 C C . PRO B 1 3 ? -22.329 -2.360 16.522 1.00 39.13 2 PRO B C 1
ATOM 1212 O O . PRO B 1 3 ? -22.993 -1.805 15.637 1.00 40.41 2 PRO B O 1
ATOM 1216 N N . LYS B 1 4 ? -21.769 -1.717 17.541 1.00 35.81 3 LYS B N 1
ATOM 1217 C CA . LYS B 1 4 ? -21.830 -0.269 17.684 1.00 30.95 3 LYS B CA 1
ATOM 1218 C C . LYS B 1 4 ? -20.990 0.375 16.584 1.00 24.91 3 LYS B C 1
ATOM 1219 O O . LYS B 1 4 ? -20.009 -0.199 16.186 1.00 22.23 3 LYS B O 1
ATOM 1222 N N . ALA B 1 5 ? -21.422 1.522 16.062 1.00 21.03 4 ALA B N 1
ATOM 1223 C CA . ALA B 1 5 ? -20.654 2.241 15.041 1.00 19.11 4 ALA B CA 1
ATOM 1224 C C . ALA B 1 5 ? -19.279 2.678 15.593 1.00 14.39 4 ALA B C 1
ATOM 1225 O O . ALA B 1 5 ? -19.126 3.031 16.779 1.00 15.88 4 ALA B O 1
ATOM 1227 N N . ASN B 1 6 ? -18.297 2.760 14.709 1.00 14.31 5 ASN B N 1
ATOM 1228 C CA . ASN B 1 6 ? -16.949 3.190 15.131 1.00 12.38 5 ASN B CA 1
ATOM 1229 C C . ASN B 1 6 ? -16.946 4.557 15.768 1.00 12.45 5 ASN B C 1
ATO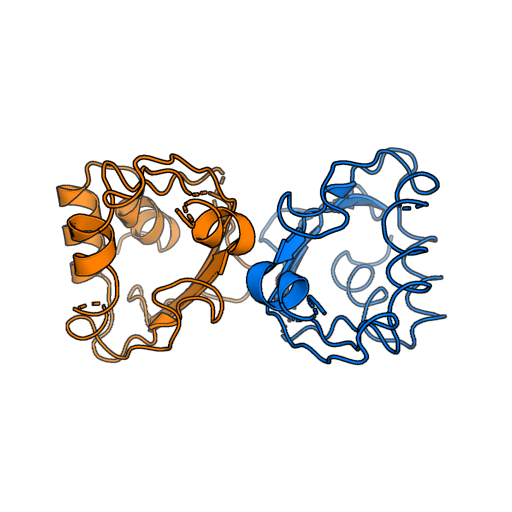M 1230 O O . ASN B 1 6 ? -16.301 4.770 16.771 1.00 12.51 5 ASN B O 1
ATOM 1235 N N . LEU B 1 7 ? -17.688 5.478 15.187 1.00 13.69 6 LEU B N 1
ATOM 1236 C CA . LEU B 1 7 ? -17.811 6.794 15.794 1.00 13.50 6 LEU B CA 1
ATOM 1237 C C . LEU B 1 7 ? -18.312 6.733 17.228 1.00 13.81 6 LEU B C 1
ATOM 1238 O O . LEU B 1 7 ? -17.799 7.402 18.134 1.00 14.78 6 LEU B O 1
ATOM 1243 N N . GLU B 1 8 ? -19.339 5.906 17.451 1.00 15.36 7 GLU B N 1
ATOM 1244 C CA . GLU B 1 8 ? -19.869 5.739 18.800 1.00 16.40 7 GLU B CA 1
ATOM 1245 C C . GLU B 1 8 ? -18.854 5.103 19.761 1.00 14.39 7 GLU B C 1
ATOM 1246 O O . GLU B 1 8 ? -18.720 5.501 20.928 1.00 15.63 7 GLU B O 1
ATOM 1252 N N . ILE B 1 9 ? -18.083 4.152 19.254 1.00 12.22 8 ILE B N 1
ATOM 1253 C CA . ILE B 1 9 ? -17.074 3.518 20.085 1.00 13.93 8 ILE B CA 1
ATOM 1254 C C . ILE B 1 9 ? -16.036 4.571 20.501 1.00 11.83 8 ILE B C 1
ATOM 1255 O O . ILE B 1 9 ? -15.697 4.717 21.677 1.00 13.15 8 ILE B O 1
ATOM 1260 N N . ILE B 1 10 ? -15.533 5.348 19.554 1.00 11.44 9 ILE B N 1
ATOM 1261 C CA . ILE B 1 10 ? -14.567 6.371 19.916 1.00 9.86 9 ILE B CA 1
ATOM 1262 C C . ILE B 1 10 ? -15.129 7.437 20.829 1.00 11.25 9 ILE B C 1
ATOM 1263 O O . ILE B 1 10 ? -14.477 7.777 21.837 1.00 11.32 9 ILE B O 1
ATOM 1268 N N . ARG B 1 11 ? -16.350 7.913 20.557 1.00 12.08 10 ARG B N 1
ATOM 1269 C CA . ARG B 1 11 ? -16.944 8.926 21.425 1.00 13.92 10 ARG B CA 1
ATOM 1270 C C . ARG B 1 11 ? -17.035 8.379 22.851 1.00 13.35 10 ARG B C 1
ATOM 1271 O O . ARG B 1 11 ? -16.871 9.116 23.808 1.00 14.88 10 ARG B O 1
ATOM 1279 N N . SER B 1 12 ? -17.339 7.079 22.978 1.00 13.66 11 SER B N 1
ATOM 1280 C CA . SER B 1 12 ? -17.483 6.449 24.283 1.00 14.18 11 SER B CA 1
ATOM 1281 C C . SER B 1 12 ? -16.213 6.408 25.136 1.00 14.63 11 SER B C 1
ATOM 1282 O O . SER B 1 12 ? -16.264 6.111 26.335 1.00 17.05 11 SER B O 1
ATOM 1285 N N . THR B 1 13 ? -15.056 6.711 24.533 1.00 14.43 12 THR B N 1
ATOM 1286 C CA . THR B 1 13 ? -13.820 6.766 25.282 1.00 12.44 12 THR B CA 1
ATOM 1287 C C . THR B 1 13 ? -13.563 8.175 25.834 1.00 13.06 12 THR B C 1
ATOM 1288 O O . THR B 1 13 ? -12.640 8.330 26.587 1.00 14.92 12 THR B O 1
ATOM 1292 N N . TYR B 1 14 ? -14.377 9.152 25.436 1.00 13.41 13 TYR B N 1
ATOM 1293 C CA . TYR B 1 14 ? -14.211 10.530 25.904 1.00 13.76 13 TYR B CA 1
ATOM 1294 C C . TYR B 1 14 ? -15.408 11.149 26.656 1.00 16.75 13 TYR B C 1
ATOM 1295 O O . TYR B 1 14 ? -15.206 12.030 27.537 1.00 18.40 13 TYR B O 1
ATOM 1304 N N . GLU B 1 15 ? -16.632 10.760 26.233 1.00 16.54 14 GLU B N 1
ATOM 1305 C CA . GLU B 1 15 ? -17.857 11.570 26.456 1.00 17.87 14 GLU B CA 1
ATOM 1306 C C . GLU B 1 15 ? -18.560 11.287 27.767 1.00 21.61 14 GLU B C 1
ATOM 1307 O O . GLU B 1 15 ? -19.530 11.977 28.088 1.00 23.82 14 GLU B O 1
ATOM 1313 N N . GLY B 1 16 ? -18.052 10.337 28.549 1.00 20.28 15 GLY B N 1
ATOM 1314 C CA . GLY B 1 16 ? -18.734 9.934 29.803 1.00 20.36 15 GLY B CA 1
ATOM 1315 C C . GLY B 1 16 ? -17.830 10.211 30.979 1.00 23.90 15 GLY B C 1
ATOM 1316 O O . GLY B 1 16 ? -16.928 11.028 30.900 1.00 25.57 15 GLY B O 1
ATOM 1317 N N . SER B 1 17 ? -18.110 9.577 32.112 1.00 23.99 16 SER B N 1
ATOM 1318 C CA . SER B 1 17 ? -17.235 9.717 33.274 1.00 23.16 16 SER B CA 1
ATOM 1319 C C . SER B 1 17 ? -15.892 9.104 33.024 1.00 23.83 16 SER B C 1
ATOM 1320 O O . SER B 1 17 ? -15.718 8.315 32.062 1.00 25.40 16 SER B O 1
ATOM 1323 N N . ALA B 1 18 ? -14.911 9.422 33.859 1.00 24.36 17 ALA B N 1
ATOM 1324 C CA . ALA B 1 18 ? -13.604 8.788 33.690 1.00 25.36 17 ALA B CA 1
ATOM 1325 C C . ALA B 1 18 ? -13.706 7.272 33.740 1.00 27.15 17 ALA B C 1
ATOM 1326 O O . ALA B 1 18 ? -13.010 6.585 32.998 1.00 25.66 17 ALA B O 1
ATOM 1328 N N . SER B 1 19 ? -14.538 6.730 34.634 1.00 28.03 18 SER B N 1
ATOM 1329 C CA . SER B 1 19 ? -14.642 5.279 34.716 1.00 28.28 18 SER B CA 1
ATOM 1330 C C . SER B 1 19 ? -15.311 4.688 33.474 1.00 24.79 18 SER B C 1
ATOM 1331 O O . SER B 1 19 ? -14.880 3.643 33.013 1.00 25.40 18 SER B O 1
ATOM 1334 N N . SER B 1 20 ? -16.376 5.309 32.943 1.00 23.07 19 SER B N 1
ATOM 1335 C CA . SER B 1 20 ? -17.033 4.716 31.800 1.00 23.60 19 SER B CA 1
ATOM 1336 C C . SER B 1 20 ? -16.058 4.837 30.626 1.00 21.94 19 SER B C 1
ATOM 1337 O O . SER B 1 20 ? -15.858 3.862 29.934 1.00 24.06 19 SER B O 1
ATOM 1340 N N . ASN B 1 21 ? -15.410 5.994 30.472 1.00 21.29 20 ASN B N 1
ATOM 1341 C CA . ASN B 1 21 ? -14.417 6.178 29.384 1.00 19.36 20 ASN B CA 1
ATOM 1342 C C . ASN B 1 21 ? -13.314 5.086 29.378 1.00 18.37 20 ASN B C 1
ATOM 1343 O O . ASN B 1 21 ? -12.943 4.496 28.325 1.00 18.39 20 ASN B O 1
ATOM 1348 N N . ALA B 1 22 ? -12.760 4.811 30.543 1.00 20.23 21 ALA B N 1
ATOM 1349 C CA . ALA B 1 22 ? -11.671 3.830 30.669 1.00 17.69 21 ALA B CA 1
ATOM 1350 C C . ALA B 1 22 ? -12.124 2.394 30.344 1.00 20.79 21 ALA B C 1
ATOM 1351 O O . ALA B 1 22 ? -11.399 1.606 29.716 1.00 20.52 21 ALA B O 1
ATOM 1353 N N . LYS B 1 23 ? -13.326 2.065 30.776 1.00 22.27 22 LYS B N 1
ATOM 1354 C CA . LYS B 1 23 ? -13.846 0.718 30.562 1.00 24.16 22 LYS B CA 1
ATOM 1355 C C . LYS B 1 23 ? -14.121 0.552 29.080 1.00 19.65 22 LYS B C 1
ATOM 1356 O O . LYS B 1 23 ? -13.829 -0.493 28.483 1.00 20.07 22 LYS B O 1
ATOM 1362 N N . HIS B 1 24 ? -14.741 1.584 28.505 1.00 19.54 23 HIS B N 1
ATOM 1363 C CA . HIS B 1 24 ? -15.029 1.581 27.065 1.00 18.33 23 HIS B CA 1
ATOM 1364 C C . HIS B 1 24 ? -13.753 1.413 26.213 1.00 16.12 23 HIS B C 1
ATOM 1365 O O . HIS B 1 24 ? -13.725 0.662 25.234 1.00 16.70 23 HIS B O 1
ATOM 1372 N N . LEU B 1 25 ? -12.696 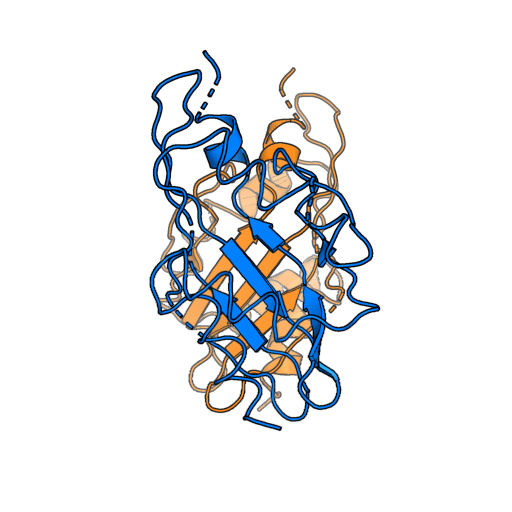2.121 26.591 1.00 15.97 24 LEU B N 1
ATOM 1373 C CA . LEU B 1 25 ? -11.456 2.040 25.834 1.00 14.04 24 LEU B CA 1
ATOM 1374 C C . LEU B 1 25 ? -10.920 0.615 25.926 1.00 14.81 24 LEU B C 1
ATOM 1375 O O . LEU B 1 25 ? -10.585 0.034 24.895 1.00 16.34 24 LEU B O 1
ATOM 1380 N N . ALA B 1 26 ? -10.806 0.068 27.162 1.00 16.60 25 ALA B N 1
ATOM 1381 C CA . ALA B 1 26 ? -10.239 -1.268 27.346 1.00 18.33 25 ALA B CA 1
ATOM 1382 C C . ALA B 1 26 ? -10.985 -2.356 26.556 1.00 19.54 25 ALA B C 1
ATOM 1383 O O . ALA B 1 26 ? -10.391 -3.260 26.001 1.00 20.34 25 ALA B O 1
ATOM 1385 N N . GLU B 1 27 ? -12.299 -2.213 26.493 1.00 17.50 26 GLU B N 1
ATOM 1386 C CA . GLU B 1 27 ? -13.156 -3.150 25.796 1.00 20.28 26 GLU B CA 1
ATOM 1387 C C . GLU B 1 27 ? -12.924 -3.108 24.299 1.00 19.07 26 GLU B C 1
ATOM 1388 O O . GLU B 1 27 ? -13.166 -4.090 23.607 1.00 19.65 26 GLU B O 1
ATOM 1394 N N . ALA B 1 28 ? -12.466 -1.963 23.796 1.00 15.33 27 ALA B N 1
ATOM 1395 C CA . ALA B 1 28 ? -12.309 -1.766 22.353 1.00 14.95 27 ALA B CA 1
ATOM 1396 C C . ALA B 1 28 ? -10.909 -1.973 21.795 1.00 11.84 27 ALA B C 1
ATOM 1397 O O . ALA B 1 28 ? -10.764 -2.120 20.586 1.00 14.28 27 ALA B O 1
ATOM 1399 N N . LEU B 1 29 ? -9.878 -1.962 22.654 1.00 13.47 28 LEU B N 1
ATOM 1400 C CA . LEU B 1 29 ? -8.486 -2.084 22.190 1.00 12.81 28 LEU B CA 1
ATOM 1401 C C . LEU B 1 29 ? -8.195 -3.492 21.668 1.00 13.13 28 LEU B C 1
ATOM 1402 O O . LEU B 1 29 ? -8.529 -4.490 22.313 1.00 15.19 28 LEU B O 1
ATOM 1407 N N A SER B 1 30 ? -7.565 -3.585 20.505 0.50 13.24 29 SER B N 1
ATOM 1408 N N B SER B 1 30 ? -7.560 -3.573 20.513 0.50 13.59 29 SER B N 1
ATOM 1409 C CA A SER B 1 30 ? -7.074 -4.851 19.989 0.50 13.68 29 SER B CA 1
ATOM 1410 C CA B SER B 1 30 ? -7.056 -4.822 19.992 0.50 14.57 29 SER B CA 1
ATOM 1411 C C A SER B 1 30 ? -5.865 -5.284 20.809 0.50 12.76 29 SER B C 1
ATOM 1412 C C B SER B 1 30 ? -5.875 -5.283 20.837 0.50 13.06 29 SER B C 1
ATOM 1413 O O A SER B 1 30 ? -5.174 -4.452 21.415 0.50 12.89 29 SER B O 1
ATOM 1414 O O B SER B 1 30 ? -5.208 -4.468 21.489 0.50 13.01 29 SER B O 1
ATOM 1419 N N . GLU B 1 31 ? -5.607 -6.586 20.826 1.00 15.14 30 GLU B N 1
ATOM 1420 C CA . GLU B 1 31 ? -4.507 -7.105 21.592 1.00 15.61 30 GLU B CA 1
ATOM 1421 C C . GLU B 1 31 ? -3.157 -6.451 21.251 1.00 16.65 30 GLU B C 1
ATOM 1422 O O . GLU B 1 31 ? -2.348 -6.249 22.142 1.00 17.29 30 GLU B O 1
ATOM 1428 N N . LYS B 1 32 ? -2.886 -6.138 19.976 1.00 14.48 31 LYS B N 1
ATOM 1429 C CA . LYS B 1 32 ? -1.584 -5.618 19.601 1.00 17.23 31 LYS B CA 1
ATOM 1430 C C . LYS B 1 32 ? -1.758 -4.178 19.112 1.00 13.71 31 LYS B C 1
ATOM 1431 O O . LYS B 1 32 ? -0.997 -3.703 18.279 1.00 13.81 31 LYS B O 1
ATOM 1437 N N . VAL B 1 33 ? -2.691 -3.461 19.738 1.00 11.67 32 VAL B N 1
ATOM 1438 C CA . VAL B 1 33 ? -2.902 -2.019 19.446 1.00 10.37 32 VAL B CA 1
ATOM 1439 C C . VAL B 1 33 ? -1.571 -1.288 19.558 1.00 9.22 32 VAL B C 1
ATOM 1440 O O . VAL B 1 33 ? -0.815 -1.506 20.490 1.00 10.56 32 VAL B O 1
ATOM 1444 N N A GLU B 1 34 ? -1.285 -0.442 18.583 0.50 9.06 33 GLU B N 1
ATOM 1445 N N B GLU B 1 34 ? -1.319 -0.445 18.574 0.50 9.32 33 GLU B N 1
ATOM 1446 C CA A GLU B 1 34 ? -0.097 0.397 18.589 0.50 9.71 33 GLU B CA 1
ATOM 1447 C CA B GLU B 1 34 ? -0.159 0.416 18.506 0.50 9.82 33 GLU B CA 1
ATOM 1448 C C A GLU B 1 34 ? -0.510 1.842 18.880 0.50 9.14 33 GLU B C 1
ATOM 1449 C C B GLU B 1 34 ? -0.615 1.817 18.934 0.50 9.75 33 GLU B C 1
ATOM 1450 O O A GLU B 1 34 ? -1.201 2.485 18.076 0.50 8.05 33 GLU B O 1
ATOM 1451 O O B GLU B 1 34 ? -1.495 2.401 18.296 0.50 10.57 33 GLU B O 1
ATOM 1462 N N . TRP B 1 35 ? -0.026 2.325 20.022 1.00 8.39 34 TRP B N 1
ATOM 1463 C CA . TRP B 1 35 ? -0.460 3.580 20.644 1.00 8.08 34 TRP B CA 1
ATOM 1464 C C . TRP B 1 35 ? 0.694 4.526 20.738 1.00 7.73 34 TRP B C 1
ATOM 1465 O O . TRP B 1 35 ? 1.631 4.236 21.460 1.00 8.73 34 TRP B O 1
ATOM 1476 N N . THR B 1 36 ? 0.635 5.643 20.006 1.00 7.46 35 THR B N 1
ATOM 1477 C CA . THR B 1 36 ? 1.732 6.595 19.965 1.00 7.16 35 THR B CA 1
ATOM 1478 C C . THR B 1 36 ? 1.373 7.921 20.631 1.00 7.49 35 THR B C 1
ATOM 1479 O O . THR B 1 36 ? 0.411 8.581 20.214 1.00 8.43 35 THR B O 1
ATOM 1483 N N . GLU B 1 37 ? 2.129 8.250 21.677 1.00 7.52 36 GLU B N 1
ATOM 1484 C CA . GLU B 1 37 ? 2.111 9.558 22.276 1.00 7.65 36 GLU B CA 1
ATOM 1485 C C . GLU B 1 37 ? 3.163 10.413 21.564 1.00 7.51 36 GLU B C 1
ATOM 1486 O O . GLU B 1 37 ? 4.247 9.906 21.220 1.00 7.97 36 GLU B O 1
ATOM 1492 N N . ALA B 1 38 ? 2.881 11.696 21.370 1.00 6.97 37 ALA B N 1
ATOM 1493 C CA . ALA B 1 38 ? 3.781 12.584 20.660 1.00 7.03 37 ALA B CA 1
ATOM 1494 C C . ALA B 1 38 ? 5.151 12.608 21.338 1.00 7.55 37 ALA B C 1
ATOM 1495 O O . ALA B 1 38 ? 5.264 12.641 22.571 1.00 8.05 37 ALA B O 1
ATOM 1497 N N . GLU B 1 39 ? 6.185 12.702 20.529 1.00 7.42 38 GLU B N 1
ATOM 1498 C CA . GLU B 1 39 ? 7.548 12.691 21.035 1.00 8.56 38 GLU B CA 1
ATOM 1499 C C . GLU B 1 39 ? 7.795 13.759 22.091 1.00 9.29 38 GLU B C 1
ATOM 1500 O O . GLU B 1 39 ? 8.471 13.480 23.106 1.00 10.79 38 GLU B O 1
ATOM 1506 N N . GLY B 1 40 ? 7.303 14.972 21.876 1.00 7.94 39 GLY B N 1
ATOM 1507 C CA . GLY B 1 40 ? 7.519 16.077 22.814 1.00 9.53 39 GLY B CA 1
ATOM 1508 C C . GLY B 1 40 ? 6.651 16.021 24.045 1.00 8.76 39 GLY B C 1
ATOM 1509 O O . GLY B 1 40 ? 6.868 16.775 24.970 1.00 10.08 39 GLY B O 1
ATOM 1510 N N . PHE B 1 41 ? 5.615 15.196 24.044 1.00 7.80 40 PHE B N 1
ATOM 1511 C CA . PHE B 1 41 ? 4.765 15.041 25.229 1.00 8.23 40 PHE B CA 1
ATOM 1512 C C . PHE B 1 41 ? 5.559 14.236 26.262 1.00 8.62 40 PHE B C 1
ATOM 1513 O O . PHE B 1 41 ? 6.371 13.380 25.889 1.00 8.82 40 PHE B O 1
ATOM 1521 N N . PRO B 1 42 ? 5.283 14.457 27.562 1.00 9.29 41 PRO B N 1
ATOM 1522 C CA . PRO B 1 42 ? 6.132 13.766 28.548 1.00 10.26 41 PRO B CA 1
ATOM 1523 C C . PRO B 1 42 ? 6.086 12.254 28.483 1.00 10.89 41 PRO B C 1
ATOM 1524 O O . PRO B 1 42 ? 7.019 11.600 28.951 1.00 11.61 41 PRO B O 1
ATOM 1528 N N . TYR B 1 43 ? 5.001 11.674 27.976 1.00 9.12 42 TYR B N 1
ATOM 1529 C CA . TYR B 1 43 ? 4.847 10.222 27.887 1.00 9.58 42 TYR B CA 1
ATOM 1530 C C . TYR B 1 43 ? 5.030 9.721 26.450 1.00 8.34 42 TYR B C 1
ATOM 1531 O O . TYR B 1 43 ? 4.605 8.625 26.101 1.00 9.31 42 TYR B O 1
ATOM 1540 N N . GLY B 1 44 ? 5.736 10.537 25.666 1.00 8.40 43 GLY B N 1
ATOM 1541 C CA . GLY B 1 44 ? 6.033 10.211 24.296 1.00 8.15 43 GLY B CA 1
ATOM 1542 C C . GLY B 1 44 ? 6.614 8.831 24.097 1.00 8.55 43 GLY B C 1
ATOM 1543 O O . GLY B 1 44 ? 7.435 8.335 24.881 1.00 10.03 43 GLY B O 1
ATOM 1544 N N . GLY B 1 45 ? 6.197 8.227 22.999 1.00 8.63 44 GLY B N 1
ATOM 1545 C CA . GLY B 1 45 ? 6.641 6.909 22.631 1.00 9.52 44 GLY B CA 1
ATOM 1546 C C . GLY B 1 45 ? 5.536 6.100 21.993 1.00 8.60 44 GLY B C 1
ATOM 1547 O O . GLY B 1 45 ? 4.404 6.521 21.958 1.00 9.33 44 GLY B O 1
ATOM 1548 N N . THR B 1 46 ? 5.864 4.914 21.533 1.00 9.37 45 THR B N 1
ATOM 1549 C CA . THR B 1 46 ? 4.893 3.968 20.993 1.00 9.06 45 THR B CA 1
ATOM 1550 C C . THR B 1 46 ? 4.848 2.763 21.895 1.00 10.48 45 THR B C 1
ATOM 1551 O O . THR B 1 46 ? 5.897 2.146 22.203 1.00 11.55 45 THR B O 1
ATOM 1555 N N . TYR B 1 47 ? 3.633 2.393 22.263 1.00 10.30 46 TYR B N 1
ATOM 1556 C CA . TYR B 1 47 ? 3.324 1.333 23.200 1.00 10.29 46 TYR B CA 1
ATOM 1557 C C . TYR B 1 47 ? 2.421 0.332 22.521 1.00 10.32 46 TYR B C 1
ATOM 1558 O O . TYR B 1 47 ? 1.535 0.716 21.794 1.00 11.06 46 TYR B O 1
ATOM 1567 N N . ILE B 1 48 ? 2.687 -0.968 22.736 1.00 9.93 47 ILE B N 1
ATOM 1568 C CA . ILE B 1 48 ? 1.923 -2.031 22.105 1.00 10.57 47 ILE B CA 1
ATOM 1569 C C . ILE B 1 48 ? 1.152 -2.764 23.164 1.00 11.27 47 ILE B C 1
ATOM 1570 O O . ILE B 1 48 ? 1.733 -3.324 24.120 1.00 13.45 47 ILE B O 1
ATOM 1575 N N . GLY B 1 49 ? -0.156 -2.741 23.046 1.00 10.66 48 GLY B N 1
ATOM 1576 C CA . GLY B 1 49 ? -1.049 -3.449 23.941 1.00 11.37 48 GLY B CA 1
ATOM 1577 C C . GLY B 1 49 ? -1.465 -2.651 25.173 1.00 10.69 48 GLY B C 1
ATOM 1578 O O . GLY B 1 49 ? -0.753 -1.760 25.625 1.00 11.20 48 GLY B O 1
ATOM 1579 N N . VAL B 1 50 ? -2.618 -3.025 25.714 1.00 10.62 49 VAL B N 1
ATOM 1580 C CA . VAL B 1 50 ? -3.221 -2.274 26.815 1.00 11.84 49 VAL B CA 1
ATOM 1581 C C . VAL B 1 50 ? -2.319 -2.144 28.046 1.00 11.56 49 VAL B C 1
ATOM 1582 O O . VAL B 1 50 ? -2.254 -1.109 28.661 1.00 12.58 49 VAL B O 1
ATOM 1586 N N A GLU B 1 51 ? -1.624 -3.200 28.408 0.50 11.56 50 GLU B N 1
ATOM 1587 N N B GLU B 1 51 ? -1.646 -3.246 28.390 0.50 12.21 50 GLU B N 1
ATOM 1588 C CA A GLU B 1 51 ? -0.905 -3.112 29.661 0.50 11.34 50 GLU B CA 1
ATOM 1589 C CA B GLU B 1 51 ? -0.792 -3.284 29.584 0.50 13.60 50 GLU B CA 1
ATOM 1590 C C A GLU B 1 51 ? 0.241 -2.089 29.593 0.50 10.95 50 GLU B C 1
ATOM 1591 C C B GLU B 1 51 ? 0.168 -2.095 29.546 0.50 12.35 50 GLU B C 1
ATOM 1592 O O A GLU B 1 51 ? 0.479 -1.365 30.571 0.50 10.70 50 GLU B O 1
ATOM 1593 O O B GLU B 1 51 ? 0.172 -1.268 30.472 0.50 12.98 50 GLU B O 1
ATOM 1604 N N . ALA B 1 52 ? 0.941 -1.998 28.453 1.00 11.43 51 ALA B N 1
ATOM 1605 C CA . ALA B 1 52 ? 1.958 -0.942 28.289 1.00 11.20 51 ALA B CA 1
ATOM 1606 C C . ALA B 1 52 ? 1.352 0.477 28.247 1.00 10.47 51 ALA B C 1
ATOM 1607 O O . ALA B 1 52 ? 1.939 1.440 28.748 1.00 11.36 51 ALA B O 1
ATOM 1609 N N . ILE B 1 53 ? 0.188 0.584 27.630 1.00 10.24 52 ILE B N 1
ATOM 1610 C CA . ILE B 1 53 ? -0.506 1.859 27.538 1.00 10.31 52 ILE B CA 1
ATOM 1611 C C . ILE B 1 53 ? -0.914 2.318 28.922 1.00 10.32 52 ILE B C 1
ATOM 1612 O O . ILE B 1 53 ? -0.730 3.498 29.284 1.00 10.08 52 ILE B O 1
ATOM 1625 N N . GLU B 1 55 ? 0.434 1.430 31.921 1.00 11.30 54 GLU B N 1
ATOM 1626 C CA . GLU B 1 55 ? 1.556 1.746 32.757 1.00 10.83 54 GLU B CA 1
ATOM 1627 C C . GLU B 1 55 ? 2.262 3.051 32.342 1.00 11.62 54 GLU B C 1
ATOM 1628 O O . GLU B 1 55 ? 2.661 3.844 33.201 1.00 12.93 54 GLU B O 1
ATOM 1634 N N . ASN B 1 56 ? 2.485 3.229 31.037 1.00 10.55 55 ASN B N 1
ATOM 1635 C CA . ASN B 1 56 ? 3.316 4.317 30.578 1.00 10.44 55 ASN B CA 1
ATOM 1636 C C . ASN B 1 56 ? 2.561 5.607 30.283 1.00 9.52 55 ASN B C 1
ATOM 1637 O O . ASN B 1 56 ? 3.184 6.658 30.196 1.00 11.38 55 ASN B O 1
ATOM 1642 N N . VAL B 1 57 ? 1.246 5.533 30.141 1.00 9.83 56 VAL B N 1
ATOM 1643 C CA . VAL B 1 57 ? 0.451 6.685 29.755 1.00 9.55 56 VAL B CA 1
ATOM 1644 C C . VAL B 1 57 ? -0.625 7.012 30.782 1.00 8.66 56 VAL B C 1
ATOM 1645 O O . VAL B 1 57 ? -0.506 7.980 31.533 1.00 9.97 56 VAL B O 1
ATOM 1649 N N . PHE B 1 58 ? -1.696 6.228 30.830 1.00 10.00 57 PHE B N 1
ATOM 1650 C CA . PHE B 1 58 ? -2.834 6.621 31.641 1.00 9.35 57 PHE B CA 1
ATOM 1651 C C . PHE B 1 58 ? -2.531 6.660 33.135 1.00 10.29 57 PHE B C 1
ATOM 1652 O O . PHE B 1 58 ? -2.999 7.594 33.801 1.00 10.75 57 PHE B O 1
ATOM 1660 N N . SER B 1 59 ? -1.726 5.735 33.648 1.00 10.75 58 SER B N 1
ATOM 1661 C CA . SER B 1 59 ? -1.454 5.789 35.079 1.00 10.79 58 SER B CA 1
ATOM 1662 C C . SER B 1 59 ? -0.739 7.085 35.456 1.00 10.84 58 SER B C 1
ATOM 1663 O O . SER B 1 59 ? -0.969 7.646 36.528 1.00 11.32 58 SER B O 1
ATOM 1666 N N . ARG B 1 60 ? 0.119 7.578 34.563 1.00 10.38 59 ARG B N 1
ATOM 1667 C CA . ARG B 1 60 ? 0.892 8.808 34.806 1.00 10.24 59 ARG B CA 1
ATOM 1668 C C . ARG B 1 60 ? 0.039 10.063 34.653 1.00 10.58 59 ARG B C 1
ATOM 1669 O O . ARG B 1 60 ? 0.177 11.035 35.391 1.00 10.29 59 ARG B O 1
ATOM 1677 N N . LEU B 1 61 ? -0.879 10.057 33.694 1.00 10.93 60 LEU B N 1
ATOM 1678 C CA . LEU B 1 61 ? -1.839 11.164 33.600 1.00 9.40 60 LEU B CA 1
ATOM 1679 C C . LEU B 1 61 ? -2.646 11.300 34.898 1.00 10.96 60 LEU B C 1
ATOM 1680 O O . LEU B 1 61 ? -2.995 12.402 35.313 1.00 12.46 60 LEU B O 1
ATOM 1685 N N . GLY B 1 62 ? -2.967 10.166 35.523 1.00 11.66 61 GLY B N 1
ATOM 1686 C CA . GLY B 1 62 ? -3.672 10.174 36.803 1.00 11.12 61 GLY B CA 1
ATOM 1687 C C . GLY B 1 62 ? -2.769 10.622 37.935 1.00 12.14 61 GLY B C 1
ATOM 1688 O O . GLY B 1 62 ? -3.162 11.431 38.779 1.00 15.00 61 GLY B O 1
ATOM 1689 N N . SER B 1 63 ? -1.547 10.108 38.010 1.00 11.55 62 SER B N 1
ATOM 1690 C CA . SER B 1 63 ? -0.726 10.296 39.194 1.00 12.40 62 SER B CA 1
ATOM 1691 C C . SER B 1 63 ? 0.058 11.601 39.236 1.00 12.10 62 SER B C 1
ATOM 1692 O O . SER B 1 63 ? 0.351 12.106 40.333 1.00 14.51 62 SER B O 1
ATOM 1695 N N . GLU B 1 64 ? 0.427 12.143 38.088 1.00 10.37 63 GLU B N 1
ATOM 1696 C CA . GLU B 1 64 ? 1.268 13.339 38.033 1.00 10.56 63 GLU B CA 1
ATOM 1697 C C . GLU B 1 64 ? 0.504 14.647 37.867 1.00 10.20 63 GLU B C 1
ATOM 1698 O O . GLU B 1 64 ? 1.105 15.722 37.965 1.00 10.67 63 GLU B O 1
ATOM 1704 N N . TRP B 1 65 ? -0.800 14.576 37.623 1.00 10.56 64 TRP B N 1
ATOM 1705 C CA . TRP B 1 65 ? -1.613 15.737 37.301 1.00 10.70 64 TRP B CA 1
ATOM 1706 C C . TRP B 1 65 ? -2.864 15.665 38.150 1.00 11.26 64 TRP B C 1
ATOM 1707 O O . TRP B 1 65 ? -3.368 14.566 38.435 1.00 12.60 64 TRP B O 1
ATOM 1718 N N . ASN B 1 66 ? -3.399 16.825 38.476 1.00 12.41 65 A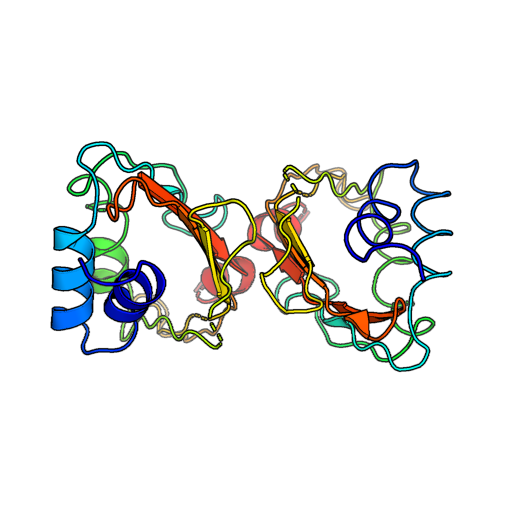SN B N 1
ATOM 1719 C CA . ASN B 1 66 ? -4.734 16.898 38.984 1.00 14.36 65 ASN B CA 1
ATOM 1720 C C . ASN B 1 66 ? -5.699 17.310 37.873 1.00 15.02 65 ASN B C 1
ATOM 1721 O O . ASN B 1 66 ? -5.451 18.242 37.093 1.00 16.14 65 ASN B O 1
ATOM 1726 N N . ASP B 1 67 ? -6.775 16.551 37.781 1.00 16.13 66 ASP B N 1
ATOM 1727 C CA . ASP B 1 67 ? -7.877 16.838 36.875 1.00 15.55 66 ASP B CA 1
ATOM 1728 C C . ASP B 1 67 ? -7.446 16.899 35.419 1.00 14.75 66 ASP B C 1
ATOM 1729 O O . ASP B 1 67 ? -7.959 17.699 34.636 1.00 16.68 66 ASP B O 1
ATOM 1734 N N . TYR B 1 68 ? -6.567 15.980 35.033 1.00 13.52 67 TYR B N 1
ATOM 1735 C CA . TYR B 1 68 ? -6.223 15.847 33.623 1.00 12.29 67 TYR B CA 1
ATOM 1736 C C . TYR B 1 68 ? -7.492 15.508 32.835 1.00 13.41 67 TYR B C 1
ATOM 1737 O O . TYR B 1 68 ? -8.217 14.581 33.192 1.00 15.42 67 TYR B O 1
ATOM 1746 N N . LYS B 1 69 ? -7.790 16.291 31.797 1.00 12.04 68 LYS B N 1
ATOM 1747 C CA . LYS B 1 69 ? -9.006 16.156 31.039 1.00 12.49 68 LYS B CA 1
ATOM 1748 C C . LYS B 1 69 ? -8.755 16.324 29.556 1.00 11.18 68 LYS B C 1
ATOM 1749 O O . LYS B 1 69 ? -8.011 17.206 29.150 1.00 11.30 68 LYS B O 1
ATOM 1752 N N . ALA B 1 70 ? -9.408 15.482 28.777 1.00 11.45 69 ALA B N 1
ATOM 1753 C CA . ALA B 1 70 ? -9.428 15.579 27.321 1.00 10.18 69 ALA B CA 1
ATOM 1754 C C . ALA B 1 70 ? -10.868 15.793 26.881 1.00 11.41 69 ALA B C 1
ATOM 1755 O O . ALA B 1 70 ? -11.732 14.947 27.125 1.00 15.61 69 ALA B O 1
ATOM 1757 N N A SER B 1 71 ? -11.101 16.929 26.232 0.50 9.26 70 SER B N 1
ATOM 1758 N N B SER B 1 71 ? -11.115 16.913 26.247 0.50 8.83 70 SER B N 1
ATOM 1759 C CA A SER B 1 71 ? -12.415 17.373 25.740 0.50 11.04 70 SER B CA 1
ATOM 1760 C CA B SER B 1 71 ? -12.425 17.253 25.738 0.50 10.68 70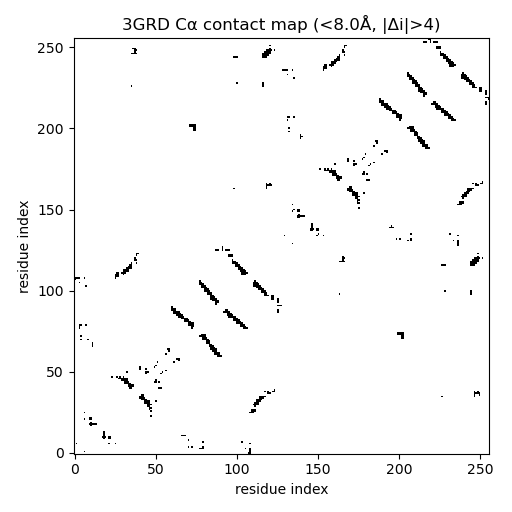 SER B CA 1
ATOM 1761 C C A SER B 1 71 ? -12.433 17.527 24.214 0.50 8.53 70 SER B C 1
ATOM 1762 C C B SER B 1 71 ? -12.317 17.303 24.221 0.50 8.45 70 SER B C 1
ATOM 1763 O O A SER B 1 71 ? -11.709 18.363 23.686 0.50 8.22 70 SER B O 1
ATOM 1764 O O B SER B 1 71 ? -11.319 17.702 23.702 0.50 8.97 70 SER B O 1
ATOM 1769 N N . VAL B 1 72 ? -13.301 16.792 23.518 1.00 8.19 71 VAL B N 1
ATOM 1770 C CA . VAL B 1 72 ? -13.326 16.804 22.072 1.00 8.33 71 VAL B CA 1
ATOM 1771 C C . VAL B 1 72 ? -14.321 17.855 21.581 1.00 8.67 71 VAL B C 1
ATOM 1772 O O . VAL B 1 72 ? -15.457 17.920 22.024 1.00 10.78 71 VAL B O 1
ATOM 1776 N N A ASN B 1 73 ? -13.871 18.596 20.577 0.50 6.78 72 ASN B N 1
ATOM 1777 N N B ASN B 1 73 ? -13.901 18.697 20.649 0.50 8.44 72 ASN B N 1
ATOM 1778 C CA A ASN B 1 73 ? -14.644 19.626 19.897 0.50 5.75 72 ASN B CA 1
ATOM 1779 C CA B ASN B 1 73 ? -14.796 19.707 20.071 0.50 9.28 72 ASN B CA 1
ATOM 1780 C C A ASN B 1 73 ? -15.188 19.165 18.550 0.50 6.82 72 ASN B C 1
ATOM 1781 C C B ASN B 1 73 ? -15.294 19.349 18.680 0.50 10.06 72 ASN B C 1
ATOM 1782 O O A ASN B 1 73 ? -16.265 19.572 18.146 0.50 6.80 72 ASN B O 1
ATOM 1783 O O B ASN B 1 73 ? -16.166 20.020 18.130 0.50 11.98 72 ASN B O 1
ATOM 1808 N N . TYR B 1 75 ? -15.417 15.472 15.955 1.00 8.27 74 TYR B N 1
ATOM 1809 C CA . TYR B 1 75 ? -15.069 14.148 15.458 1.00 8.04 74 TYR B CA 1
ATOM 1810 C C . TYR B 1 75 ? -15.229 14.156 13.944 1.00 8.16 74 TYR B C 1
ATOM 1811 O O . TYR B 1 75 ? -16.192 14.729 13.413 1.00 12.63 74 TYR B O 1
ATOM 1820 N N . HIS B 1 76 ? -14.308 13.526 13.263 1.00 6.83 75 HIS B N 1
ATOM 1821 C CA . HIS B 1 76 ? -14.333 13.438 11.801 1.00 6.52 75 HIS B CA 1
ATOM 1822 C C . HIS B 1 76 ? -14.250 11.997 11.368 1.00 6.65 75 HIS B C 1
ATOM 1823 O O . HIS B 1 76 ? -13.384 11.279 11.817 1.00 7.79 75 HIS B O 1
ATOM 1830 N N . GLU B 1 77 ? -15.140 11.597 10.464 1.00 6.61 76 GLU B N 1
AT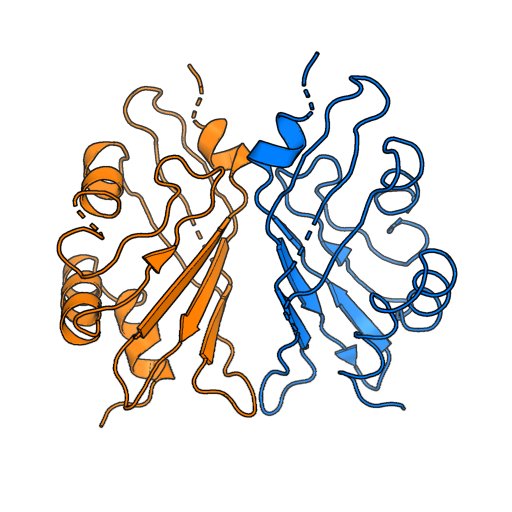OM 1831 C CA . GLU B 1 77 ? -15.111 10.291 9.848 1.00 7.06 76 GLU B CA 1
ATOM 1832 C C . GLU B 1 77 ? -14.407 10.390 8.492 1.00 6.48 76 GLU B C 1
ATOM 1833 O O . GLU B 1 77 ? -14.875 11.122 7.615 1.00 8.61 76 GLU B O 1
ATOM 1839 N N . VAL B 1 78 ? -13.335 9.634 8.297 1.00 6.58 77 VAL B N 1
ATOM 1840 C CA . VAL B 1 78 ? -12.526 9.745 7.105 1.00 6.44 77 VAL B CA 1
ATOM 1841 C C . VAL B 1 78 ? -13.019 8.861 5.962 1.00 6.52 77 VAL B C 1
ATOM 1842 O O . VAL B 1 78 ? -13.242 7.651 6.131 1.00 7.23 77 VAL B O 1
ATOM 1846 N N . SER B 1 79 ? -13.196 9.445 4.791 1.00 6.07 78 SER B N 1
ATOM 1847 C CA . SER B 1 79 ? -13.675 8.728 3.604 1.00 6.57 78 SER B CA 1
ATOM 1848 C C . SER B 1 79 ? -12.656 7.690 3.144 1.00 6.88 78 SER B C 1
ATOM 1849 O O . SER B 1 79 ? -11.489 8.007 2.897 1.00 7.96 78 SER B O 1
ATOM 1852 N N . GLY B 1 80 ? -13.142 6.473 2.984 1.00 7.18 79 GLY B N 1
ATOM 1853 C CA . GLY B 1 80 ? -12.365 5.366 2.473 1.00 6.70 79 GLY B CA 1
ATOM 1854 C C . GLY B 1 80 ? -11.465 4.699 3.489 1.00 6.83 79 GLY B C 1
ATOM 1855 O O . GLY B 1 80 ? -10.606 3.902 3.113 1.00 7.45 79 GLY B O 1
ATOM 1856 N N . LYS B 1 81 ? -11.640 5.026 4.768 1.00 6.69 80 LYS B N 1
ATOM 1857 C CA . LYS B 1 81 ? -10.857 4.425 5.837 1.00 7.29 80 LYS B CA 1
ATOM 1858 C C . LYS B 1 81 ? -11.768 4.142 7.035 1.00 6.23 80 LYS B C 1
ATOM 1859 O O . LYS B 1 81 ? -12.829 4.718 7.164 1.00 6.48 80 LYS B O 1
ATOM 1865 N N A ASP B 1 82 ? -11.324 3.247 7.912 0.50 6.08 81 ASP B N 1
ATOM 1866 N N B ASP B 1 82 ? -11.247 3.318 7.934 0.50 7.08 81 ASP B N 1
ATOM 1867 C CA A ASP B 1 82 ? -11.909 3.106 9.239 0.50 6.20 81 ASP B CA 1
ATOM 1868 C CA B ASP B 1 82 ? -11.849 3.052 9.225 0.50 7.47 81 ASP B CA 1
ATOM 1869 C C A ASP B 1 82 ? -11.041 3.940 10.192 0.50 7.05 81 ASP B C 1
ATOM 1870 C C B ASP B 1 82 ? -11.121 3.938 10.270 0.50 8.05 81 ASP B C 1
ATOM 1871 O O A ASP B 1 82 ? -10.307 3.406 11.043 0.50 6.72 81 ASP B O 1
ATOM 1872 O O B ASP B 1 82 ? -10.592 3.443 11.282 0.50 7.12 81 ASP B O 1
ATOM 1881 N N . VAL B 1 83 ? -11.147 5.250 10.030 1.00 7.09 82 VAL B N 1
ATOM 1882 C CA . VAL B 1 83 ? -10.358 6.203 10.790 1.00 6.57 82 VAL B CA 1
ATOM 1883 C C . VAL B 1 83 ? -11.309 7.273 11.300 1.00 6.78 82 VAL B C 1
ATOM 1884 O O . VAL B 1 83 ? -12.164 7.805 10.555 1.00 6.93 82 VAL B O 1
ATOM 1888 N N . ILE B 1 84 ? -11.142 7.595 12.592 1.00 6.55 83 ILE B N 1
ATOM 1889 C CA . ILE B 1 84 ? -11.867 8.675 13.240 1.00 6.06 83 ILE B CA 1
ATOM 1890 C C . ILE B 1 84 ? -10.816 9.632 13.775 1.00 6.02 83 ILE B C 1
ATOM 1891 O O . ILE B 1 84 ? -9.888 9.219 14.459 1.00 5.97 83 ILE B O 1
ATOM 1896 N N . ILE B 1 85 ? -10.971 10.926 13.458 1.00 6.06 84 ILE B N 1
ATOM 1897 C CA . ILE B 1 85 ? -10.024 11.954 13.894 1.00 5.99 84 ILE B CA 1
ATOM 1898 C C . ILE B 1 85 ? -10.742 12.902 14.817 1.00 6.63 84 ILE B C 1
ATOM 1899 O O . ILE B 1 85 ? -11.788 13.434 14.450 1.00 7.24 84 ILE B O 1
ATOM 1904 N N . ALA B 1 86 ? -10.209 13.066 16.038 1.00 5.92 85 ALA B N 1
ATOM 1905 C CA . ALA B 1 86 ? -10.835 13.942 17.048 1.00 6.42 85 ALA B CA 1
ATOM 1906 C C . ALA B 1 86 ? -9.958 15.178 17.288 1.00 6.29 85 ALA B C 1
ATOM 1907 O O . ALA B 1 86 ? -8.748 15.039 17.551 1.00 8.55 85 ALA B O 1
ATOM 1909 N N . GLU B 1 87 ? -10.538 16.362 17.150 1.00 6.01 86 GLU B N 1
ATOM 1910 C CA . GLU B 1 87 ? -9.917 17.606 17.538 1.00 5.31 86 GLU B CA 1
ATOM 1911 C C . GLU B 1 87 ? -10.427 17.948 18.916 1.00 6.61 86 GLU B C 1
ATOM 1912 O O . GLU B 1 87 ? -11.624 17.917 19.184 1.00 7.00 86 GLU B O 1
ATOM 1918 N N . GLY B 1 88 ? -9.499 18.282 19.833 1.00 6.65 87 GLY B N 1
ATOM 1919 C CA . GLY B 1 88 ? -9.871 18.563 21.206 1.00 7.21 87 GLY B CA 1
ATOM 1920 C C . GLY B 1 88 ? -8.912 19.430 21.947 1.00 6.51 87 GLY B C 1
ATOM 1921 O O . GLY B 1 88 ? -8.009 20.029 21.359 1.00 6.66 87 GLY B O 1
ATOM 1946 N N . TYR B 1 90 ? -6.811 19.588 25.890 1.00 7.20 89 TYR B N 1
ATOM 1947 C CA . TYR B 1 90 ? -6.450 19.054 27.183 1.00 8.21 89 TYR B CA 1
ATOM 1948 C C . TYR B 1 90 ? -6.432 20.194 28.190 1.00 8.05 89 TYR B C 1
ATOM 1949 O O . TYR B 1 90 ? -6.122 21.316 27.853 1.00 8.61 89 TYR B O 1
ATOM 1958 N N . SER B 1 91 ? -6.617 19.844 29.440 1.00 8.80 90 SER B N 1
ATOM 1959 C CA . SER B 1 91 ? -6.364 20.743 30.530 1.00 9.82 90 SER B CA 1
ATOM 1960 C C . SER B 1 91 ? -5.967 19.909 31.748 1.00 9.75 90 SER B C 1
ATOM 1961 O O . SER B 1 91 ? -6.220 18.709 31.813 1.00 10.29 90 SER B O 1
ATOM 1964 N N . GLY B 1 92 ? -5.354 20.574 32.714 1.00 10.72 91 GLY B N 1
ATOM 1965 C CA . GLY B 1 92 ? -4.951 19.910 33.936 1.00 11.43 91 GLY B CA 1
ATOM 1966 C C . GLY B 1 92 ? -4.002 20.780 34.730 1.00 11.80 91 GLY B C 1
ATOM 1967 O O . GLY B 1 92 ? -3.579 21.862 34.246 1.00 12.82 91 GLY B O 1
ATOM 1968 N N . VAL B 1 93 ? -3.681 20.300 35.941 1.00 10.62 92 VAL B N 1
ATOM 1969 C CA . VAL B 1 93 ? -2.732 20.976 36.810 1.00 11.50 92 VAL B CA 1
ATOM 1970 C C . VAL B 1 93 ? -1.593 20.006 37.078 1.00 10.35 92 VAL B C 1
ATOM 1971 O O . VAL B 1 93 ? -1.829 18.883 37.466 1.00 11.30 92 VAL B O 1
ATOM 1975 N N . TYR B 1 94 ? -0.358 20.439 36.863 1.00 10.17 93 TYR B N 1
ATOM 1976 C CA . TYR B 1 94 ? 0.793 19.574 37.140 1.00 11.14 93 TYR B CA 1
ATOM 1977 C C . TYR B 1 94 ? 1.083 19.598 38.643 1.00 11.83 93 TYR B C 1
ATOM 1978 O O . TYR B 1 94 ? 1.305 20.672 39.209 1.00 13.24 93 TYR B O 1
ATOM 1987 N N . LYS B 1 95 ? 1.053 18.437 39.286 1.00 11.21 94 LYS B N 1
ATOM 1988 C CA . LYS B 1 95 ? 1.108 18.447 40.750 1.00 11.38 94 LYS B CA 1
ATOM 1989 C C . LYS B 1 95 ? 2.359 19.131 41.296 1.00 12.48 94 LYS B C 1
ATOM 1990 O O . LYS B 1 95 ? 2.266 19.892 42.285 1.00 12.97 94 LYS B O 1
ATOM 1996 N N . ASP B 1 96 ? 3.515 18.890 40.694 1.00 12.81 95 ASP B N 1
ATOM 1997 C CA . ASP B 1 96 ? 4.754 19.367 41.292 1.00 14.03 95 ASP B CA 1
ATOM 1998 C C . ASP B 1 96 ? 4.879 20.889 41.263 1.00 15.40 95 ASP B C 1
ATOM 1999 O O . ASP B 1 96 ? 5.520 21.495 42.151 1.00 18.32 95 ASP B O 1
ATOM 2004 N N . THR B 1 97 ? 4.292 21.530 40.264 1.00 12.59 96 THR B N 1
ATOM 2005 C CA . THR B 1 97 ? 4.411 22.988 40.126 1.00 12.43 96 THR B CA 1
ATOM 2006 C C . THR B 1 97 ? 3.167 23.744 40.517 1.00 11.80 96 THR B C 1
ATOM 2007 O O . THR B 1 97 ? 3.193 24.960 40.711 1.00 14.16 96 THR B O 1
ATOM 2011 N N . GLY B 1 98 ? 2.026 23.071 40.538 1.00 11.45 97 GLY B N 1
ATOM 2012 C CA . GLY B 1 98 ? 0.756 23.748 40.710 1.00 12.74 97 GLY B CA 1
ATOM 2013 C C . GLY B 1 98 ? 0.231 24.540 39.525 1.00 12.50 97 GLY B C 1
ATOM 2014 O O . GLY B 1 98 ? -0.790 25.203 39.652 1.00 12.43 97 GLY B O 1
ATOM 2015 N N A LYS B 1 99 ? 0.905 24.441 38.378 0.50 11.89 98 LYS B N 1
ATOM 2016 N N B LYS B 1 99 ? 0.891 24.418 38.373 0.50 12.07 98 LYS B N 1
ATOM 2017 C CA A LYS B 1 99 ? 0.563 25.221 37.198 0.50 11.73 98 LYS B CA 1
ATOM 2018 C CA B LYS B 1 99 ? 0.563 25.206 37.196 0.50 12.05 98 LYS B CA 1
ATOM 2019 C C A LYS B 1 99 ? -0.462 24.483 36.360 0.50 11.17 98 LYS B C 1
ATOM 2020 C C B LYS B 1 99 ? -0.504 24.529 36.357 0.50 11.70 98 LYS B C 1
ATOM 2021 O O A LYS B 1 99 ? -0.306 23.301 36.063 0.50 12.37 98 LYS B O 1
ATOM 2022 O O B LYS B 1 99 ? -0.463 23.328 36.108 0.50 12.61 98 LYS B O 1
ATOM 2033 N N A SER B 1 100 ? -1.511 25.203 35.992 0.50 11.77 99 SER B N 1
ATOM 2034 N N B SER B 1 100 ? -1.463 25.333 35.929 0.50 12.37 99 SER B N 1
ATOM 2035 C CA A SER B 1 100 ? -2.508 24.697 35.075 0.50 11.76 99 SER B CA 1
ATOM 2036 C CA B SER B 1 100 ? -2.502 24.879 35.033 0.50 12.64 99 SER B CA 1
ATOM 2037 C C A SER B 1 100 ? -2.138 25.029 33.629 0.50 11.62 99 SER B C 1
ATOM 2038 C C B SER B 1 100 ? -2.031 25.000 33.593 0.50 12.11 99 SER B C 1
ATOM 2039 O O A SER B 1 100 ? -1.468 26.012 33.363 0.50 10.57 99 SER B O 1
ATOM 2040 O O B SER B 1 100 ? -1.138 25.786 33.292 0.50 12.10 99 SER B O 1
ATOM 2045 N N . PHE B 1 101 ? -2.645 24.223 32.692 1.00 10.82 100 PHE B N 1
ATOM 2046 C CA . PHE B 1 101 ? -2.428 24.460 31.250 1.00 9.86 100 PHE B CA 1
ATOM 2047 C C . PHE B 1 101 ? -3.678 24.125 30.488 1.00 9.78 100 PHE B C 1
ATOM 2048 O O . PHE B 1 101 ? -4.558 23.433 30.969 1.00 10.36 100 PHE B O 1
ATOM 2056 N N . GLU B 1 102 ? -3.685 24.580 29.238 1.00 10.05 101 GLU B N 1
ATOM 2057 C CA . GLU B 1 102 ? -4.618 24.097 28.199 1.00 10.24 101 GLU B CA 1
ATOM 2058 C C . GLU B 1 102 ? -3.784 23.873 26.951 1.00 8.52 101 GLU B C 1
ATOM 2059 O O . GLU B 1 102 ? -2.944 24.708 26.615 1.00 10.67 101 GLU B O 1
ATOM 2065 N N . ALA B 1 103 ? -4.037 22.777 26.231 1.00 7.85 102 ALA B N 1
ATOM 2066 C CA . ALA B 1 103 ? -3.283 22.484 25.019 1.00 8.26 102 ALA B CA 1
ATOM 2067 C C . ALA B 1 103 ? -4.182 21.773 24.038 1.00 6.94 102 ALA B C 1
ATOM 2068 O O . ALA B 1 103 ? -4.818 20.788 24.387 1.00 8.72 102 ALA B O 1
ATOM 2070 N N A GLU B 1 104 ? -4.172 22.223 22.791 0.50 5.86 103 GLU B N 1
ATOM 2071 N N B GLU B 1 104 ? -4.189 22.258 22.799 0.50 5.77 103 GLU B N 1
ATOM 2072 C CA A GLU B 1 104 ? -4.970 21.575 21.758 0.50 6.46 103 GLU B CA 1
ATOM 2073 C CA B GLU B 1 104 ? -4.961 21.636 21.725 0.50 6.47 103 GLU B CA 1
ATOM 2074 C C A GLU B 1 104 ? -4.344 20.298 21.225 0.50 6.36 103 GLU B C 1
ATOM 2075 C C B GLU B 1 104 ? -4.349 20.267 21.330 0.50 6.64 103 GLU B C 1
ATOM 2076 O O A GLU B 1 104 ? -3.131 20.226 21.048 0.50 6.79 103 GLU B O 1
ATOM 2077 O O B GLU B 1 104 ? -3.140 20.061 21.447 0.50 6.62 103 GLU B O 1
ATOM 2088 N N . PHE B 1 105 ? -5.196 19.316 20.916 1.00 5.98 104 PHE B N 1
ATOM 2089 C CA . PHE B 1 105 ? -4.762 18.067 20.412 1.00 5.83 104 PHE B CA 1
ATOM 2090 C C . PHE B 1 105 ? -5.583 17.599 19.250 1.00 5.21 104 PHE B C 1
ATOM 2091 O O . PHE B 1 105 ? -6.707 18.037 19.031 1.00 5.75 104 PHE B O 1
ATOM 2099 N N . VAL B 1 106 ? -4.990 16.705 18.473 1.00 5.73 105 VAL B N 1
ATOM 2100 C CA . VAL B 1 106 ? -5.696 15.839 17.548 1.00 6.10 105 VAL B CA 1
ATOM 2101 C C . VAL B 1 106 ? -5.349 14.405 17.852 1.00 6.08 105 VAL B C 1
ATOM 2102 O O . VAL B 1 106 ? -4.177 14.077 18.059 1.00 6.56 105 VAL B O 1
ATOM 2106 N N . HIS B 1 107 ? -6.363 13.542 17.921 1.00 5.24 106 HIS B N 1
ATOM 2107 C CA . HIS B 1 107 ? -6.144 12.092 18.044 1.00 5.63 106 HIS B CA 1
ATOM 2108 C C . HIS B 1 107 ? -6.621 11.412 16.789 1.00 5.83 106 HIS B C 1
ATOM 2109 O O . HIS B 1 107 ? -7.727 11.665 16.315 1.00 5.92 106 HIS B O 1
ATOM 2116 N N . VAL B 1 108 ? -5.760 10.566 16.229 1.00 5.43 107 VAL B N 1
ATOM 2117 C CA . VAL B 1 108 ? -6.107 9.783 15.040 1.00 5.41 107 VAL B CA 1
ATOM 2118 C C . VAL B 1 108 ? -6.269 8.321 15.462 1.00 5.10 107 VAL B C 1
ATOM 2119 O O . VAL B 1 108 ? -5.323 7.675 15.949 1.00 7.01 107 VAL B O 1
ATOM 2123 N N . TRP B 1 109 ? -7.488 7.814 15.310 1.00 5.93 108 TRP B N 1
ATOM 2124 C CA . TRP B 1 109 ? -7.852 6.457 15.683 1.00 6.14 108 TRP B CA 1
ATOM 2125 C C . TRP B 1 109 ? -8.108 5.613 14.436 1.00 6.03 108 TRP B C 1
ATOM 2126 O O . TRP B 1 109 ? -8.804 6.064 13.535 1.00 7.54 108 TRP B O 1
ATOM 2137 N N . GLN B 1 110 ? -7.560 4.403 14.430 1.00 7.18 109 GLN B N 1
ATOM 2138 C CA . GLN B 1 110 ? -7.784 3.461 13.321 1.00 8.74 109 GLN B CA 1
ATOM 2139 C C . GLN B 1 110 ? -8.350 2.179 13.898 1.00 9.17 109 GLN B C 1
ATOM 2140 O O . GLN B 1 110 ? -7.835 1.696 14.901 1.00 9.73 109 GLN B O 1
ATOM 2146 N N . LEU B 1 111 ? -9.379 1.661 13.225 1.00 9.26 110 LEU B N 1
ATOM 2147 C CA . LEU B 1 111 ? -10.096 0.510 13.699 1.00 10.41 110 LEU B CA 1
ATOM 2148 C C . LEU B 1 111 ? -10.107 -0.568 12.623 1.00 12.41 110 LEU B C 1
ATOM 2149 O O . LEU B 1 111 ? -10.003 -0.286 11.438 1.00 13.66 110 LEU B O 1
ATOM 2154 N N A GLU B 1 112 ? -10.168 -1.815 13.067 0.50 12.13 111 GLU B N 1
ATOM 2155 N N B GLU B 1 112 ? -10.243 -1.797 13.088 0.50 12.25 111 GLU B N 1
ATOM 2156 C CA A GLU B 1 112 ? -10.358 -2.991 12.182 0.50 11.87 111 GLU B CA 1
ATOM 2157 C CA B GLU B 1 112 ? -10.379 -2.978 12.222 0.50 12.55 111 GLU B CA 1
ATOM 2158 C C A GLU B 1 112 ? -11.433 -3.825 12.826 0.50 14.61 111 GLU B C 1
ATOM 2159 C C B GLU B 1 112 ? -11.456 -3.810 12.854 0.50 14.55 111 GLU B C 1
ATOM 2160 O O A GLU B 1 112 ? -11.283 -4.276 13.948 0.50 14.76 111 GLU B O 1
ATOM 2161 O O B GLU B 1 112 ? -11.364 -4.194 14.010 0.50 13.30 111 GLU B O 1
ATOM 2172 N N . ASN B 1 113 ? -12.504 -4.063 12.076 1.00 15.25 112 ASN B N 1
ATOM 2173 C CA . ASN B 1 113 ? -13.635 -4.835 12.583 1.00 18.60 112 ASN B CA 1
ATOM 2174 C C . ASN B 1 113 ? -14.134 -4.317 13.941 1.00 18.01 112 ASN B C 1
ATOM 2175 O O . ASN B 1 113 ? -14.481 -5.076 14.841 1.00 17.05 112 ASN B O 1
ATOM 2180 N N . GLY B 1 114 ? -14.149 -3.009 14.106 1.00 17.00 113 GLY B N 1
ATOM 2181 C CA . GLY B 1 114 ? -14.633 -2.376 15.306 1.00 16.20 113 GLY B CA 1
ATOM 2182 C C . GLY B 1 114 ? -13.699 -2.400 16.512 1.00 17.17 113 GLY B C 1
ATOM 2183 O O . GLY B 1 114 ? -14.074 -1.980 17.589 1.00 21.22 113 GLY B O 1
ATOM 2184 N N . LYS B 1 115 ? -12.473 -2.891 16.354 1.00 14.28 114 LYS B N 1
ATOM 2185 C CA . LYS B 1 115 ? -11.466 -2.845 17.423 1.00 13.46 114 LYS B CA 1
ATOM 2186 C C . LYS B 1 115 ? -10.496 -1.756 17.078 1.00 12.09 114 LYS B C 1
ATOM 2187 O O . LYS B 1 115 ? -10.112 -1.582 15.895 1.00 12.76 114 LYS B O 1
ATOM 2193 N N . ILE B 1 116 ? -9.994 -1.072 18.116 1.00 10.93 115 ILE B N 1
ATOM 2194 C CA . ILE B 1 116 ? -9.000 -0.024 17.949 1.00 11.01 115 ILE B CA 1
ATOM 2195 C C . ILE B 1 116 ? -7.654 -0.685 17.777 1.00 9.92 115 ILE B C 1
ATOM 2196 O O . ILE B 1 116 ? -7.160 -1.348 18.693 1.00 10.26 115 ILE B O 1
ATOM 2201 N N . VAL B 1 117 ? -7.053 -0.496 16.610 1.00 9.82 116 VAL B N 1
ATOM 2202 C CA . VAL B 1 117 ? -5.724 -1.075 16.290 1.00 10.04 116 VAL B CA 1
ATOM 2203 C C . VAL B 1 117 ? -4.600 -0.052 16.288 1.00 8.98 116 VAL B C 1
ATOM 2204 O O . VAL B 1 117 ? -3.446 -0.422 16.418 1.00 9.82 116 VAL B O 1
ATOM 2208 N N . LYS B 1 118 ? -4.911 1.246 16.155 1.00 8.76 117 LYS B N 1
ATOM 2209 C CA . LYS B 1 118 ? -3.890 2.299 16.227 1.00 8.24 117 LYS B CA 1
ATOM 2210 C C . LYS B 1 118 ? -4.493 3.555 16.815 1.00 8.21 117 LYS B C 1
ATOM 2211 O O . LYS B 1 118 ? -5.657 3.899 16.553 1.00 8.59 117 LYS B O 1
ATOM 2217 N N . PHE B 1 119 ? -3.645 4.229 17.596 1.00 6.89 118 PHE B N 1
ATOM 2218 C CA . PHE B 1 119 ? -3.921 5.541 18.118 1.00 7.62 118 PHE B CA 1
ATOM 2219 C C . PHE B 1 119 ? -2.669 6.379 17.966 1.00 6.76 118 PHE B C 1
ATOM 2220 O O . PHE B 1 119 ? -1.580 5.893 18.244 1.00 7.30 118 PHE B O 1
ATOM 2228 N N . LYS B 1 120 ? -2.844 7.633 17.553 1.00 5.97 119 LYS B N 1
ATOM 2229 C CA . LYS B 1 120 ? -1.751 8.592 17.547 1.00 6.37 119 LYS B CA 1
ATOM 2230 C C . LYS B 1 120 ? -2.211 9.950 18.081 1.00 6.11 119 LYS B C 1
ATOM 2231 O O . LYS B 1 120 ? -3.202 10.490 17.627 1.00 6.48 119 LYS B O 1
ATOM 2237 N N . GLN B 1 121 ? -1.406 10.478 19.002 1.00 5.89 120 GLN B N 1
ATOM 2238 C CA . GLN B 1 121 ? -1.584 11.801 19.571 1.00 6.34 120 GLN B CA 1
ATOM 2239 C C . GLN B 1 121 ? -0.745 12.857 18.880 1.00 5.92 120 GLN B C 1
ATOM 2240 O O . GLN B 1 121 ? 0.470 12.683 18.727 1.00 7.43 120 GLN B O 1
ATOM 2246 N N . TYR B 1 122 ? -1.394 13.963 18.539 1.00 5.37 121 TYR B N 1
ATOM 2247 C CA . TYR B 1 122 ? -0.730 15.198 18.150 1.00 5.40 121 TYR B CA 1
ATOM 2248 C C . TYR B 1 122 ? -1.145 16.234 19.202 1.00 5.67 121 TYR B C 1
ATOM 2249 O O . TYR B 1 122 ? -2.322 16.336 19.553 1.00 7.64 121 TYR B O 1
ATOM 2258 N N . VAL B 1 123 ? -0.204 16.988 19.751 1.00 5.91 122 VAL B N 1
ATOM 2259 C CA . VAL B 1 123 ? -0.512 17.863 20.866 1.00 6.77 122 VAL B CA 1
ATOM 2260 C C . VAL B 1 123 ? 0.445 19.043 20.902 1.00 5.96 122 VAL B C 1
ATOM 2261 O O . VAL B 1 123 ? 1.611 18.899 20.567 1.00 6.04 122 VAL B O 1
ATOM 2265 N N . ASP B 1 124 ? -0.073 20.206 21.311 1.00 6.36 123 ASP B N 1
ATOM 2266 C CA . ASP B 1 124 ? 0.704 21.428 21.528 1.00 6.61 123 ASP B CA 1
ATOM 2267 C C . ASP B 1 124 ? 1.545 21.259 22.791 1.00 7.01 123 ASP B C 1
ATOM 2268 O O . ASP B 1 124 ? 1.281 21.814 23.872 1.00 7.16 123 ASP B O 1
ATOM 2273 N N . SER B 1 125 ? 2.603 20.466 22.615 1.00 6.04 124 SER B N 1
ATOM 2274 C CA . SER B 1 125 ? 3.404 20.010 23.739 1.00 6.85 124 SER B CA 1
ATOM 2275 C C . SER B 1 125 ? 4.184 21.097 24.455 1.00 7.01 124 SER B C 1
ATOM 2276 O O . SER B 1 125 ? 4.503 20.928 25.635 1.00 7.81 124 SER B O 1
ATOM 2279 N N . HIS B 1 126 ? 4.532 22.196 23.785 1.00 6.87 125 HIS B N 1
ATOM 2280 C CA . HIS B 1 126 ? 5.181 23.289 24.500 1.00 7.48 125 HIS B CA 1
ATOM 2281 C C . HIS B 1 126 ? 4.378 23.739 25.694 1.00 7.59 125 HIS B C 1
ATOM 2282 O O . HIS B 1 126 ? 4.925 23.983 26.751 1.00 8.62 125 HIS B O 1
ATOM 2289 N N . LEU B 1 127 ? 3.062 23.793 25.547 1.00 7.57 126 LEU B N 1
ATOM 2290 C CA . LEU B 1 127 ? 2.248 24.281 26.631 1.00 7.75 126 LEU B CA 1
ATOM 2291 C C . LEU B 1 127 ? 2.174 23.305 27.787 1.00 8.38 126 LEU B C 1
ATOM 2292 O O . LEU B 1 127 ? 2.070 23.704 28.966 1.00 9.75 126 LEU B O 1
ATOM 2297 N N . VAL B 1 128 ? 2.182 22.014 27.460 1.00 7.78 127 VAL B N 1
ATOM 2298 C CA . VAL B 1 128 ? 2.243 20.953 28.498 1.00 7.88 127 VAL B CA 1
ATOM 2299 C C . VAL B 1 128 ? 3.572 21.063 29.271 1.00 8.79 127 VAL B C 1
ATOM 2300 O O . VAL B 1 128 ? 3.595 21.079 30.520 1.00 10.17 127 VAL B O 1
ATOM 2304 N N . ARG B 1 129 ? 4.668 21.214 28.535 1.00 8.99 128 ARG B N 1
ATOM 2305 C CA . ARG B 1 129 ? 5.993 21.298 29.127 1.00 9.55 128 ARG B CA 1
ATOM 2306 C C . ARG B 1 129 ? 6.169 22.551 29.942 1.00 9.69 128 ARG B C 1
ATOM 2307 O O . ARG B 1 129 ? 6.827 22.502 30.998 1.00 11.66 128 ARG B O 1
ATOM 2315 N N . GLU B 1 130 ? 5.558 23.661 29.535 1.00 9.85 129 GLU B N 1
ATOM 2316 C CA . GLU B 1 130 ? 5.652 24.874 30.313 1.00 11.88 129 GLU B CA 1
ATOM 2317 C C . GLU B 1 130 ? 5.011 24.702 31.702 1.00 11.47 129 GLU B C 1
ATOM 2318 O O . GLU B 1 130 ? 5.524 25.268 32.699 1.00 13.36 129 GLU B O 1
ATOM 2324 N N . ALA B 1 131 ? 3.953 23.897 31.789 1.00 10.53 130 ALA B N 1
ATOM 2325 C CA . ALA B 1 131 ? 3.297 23.647 33.081 1.00 9.52 130 ALA B CA 1
ATOM 2326 C C . ALA B 1 131 ? 4.155 22.795 33.997 1.00 10.61 130 ALA B C 1
ATOM 2327 O O . ALA B 1 131 ? 3.966 22.807 35.214 1.00 12.46 130 ALA B O 1
ATOM 2337 N N . LYS B 1 133 ? 7.461 23.162 34.299 1.00 15.09 132 LYS B N 1
ATOM 2338 C CA . LYS B 1 133 ? 8.689 23.941 34.562 1.00 20.87 132 LYS B CA 1
ATOM 2339 C C . LYS B 1 133 ? 8.423 24.666 35.831 1.00 22.73 132 LYS B C 1
ATOM 2340 O O . LYS B 1 133 ? 7.421 25.364 35.933 1.00 21.71 132 LYS B O 1
ATOM 2344 N N . SER B 1 134 ? 9.327 24.544 36.792 1.00 25.54 133 SER B N 1
ATOM 2345 C CA . SER B 1 134 ? 9.171 25.198 38.083 1.00 29.55 133 SER B CA 1
ATOM 2346 C C . SER B 1 134 ? 9.355 26.703 37.951 1.00 32.11 133 SER B C 1
ATOM 2347 O O . SER B 1 134 ? 9.931 27.173 36.957 1.00 31.18 133 SER B O 1
#

Solvent-accessible surface area: 12938 Å² total

Nearest PDB structures (foldseek):
  3grd-assembly1_B  TM=9.910E-01  e=5.583E-24  Bacillus cereus ATCC 10987
  3ec9-assembly1_A  TM=9.183E-01  e=2.211E-12  Burkholderia thailandensis E264
  3fgy-assembly1_B  TM=7.896E-01  e=1.760E-08  Paraburkholderia xenovorans LB400
  1tuh-assembly1_A-2  TM=8.248E-01  e=4.563E-07  uncultured bacterium
  3g8z-assembly1_A-2  TM=8.341E-01  e=9.295E-06  Xanthomonas campestris pv. campestris

InterPro domains:
  IPR032710 NTF2-like domain superfamily [SSF54427] (4-131)
  IPR037401 SnoaL-like domain [PF12680] (10-117)

Sequence (256 aa):
PKANLLEIIRRSTYEGSASSSNAKKHLAEEALSSEKVEEWTEAEGFPYGGTYIIGVEAIENVFSSSRLGSEWNDYKASSVNNYHEEVSGKDVIIAEGYSGVYKDTGKSSFEAEEFVHVWQQLENGKIVKFKKQYVDSHLVREAKSPKANLEIIRSTYEGSASSNAKHLAEALSSEKVEEWTEAEGFPYGGTYIGVEEAIENVFSRLGSEWNDYKASSVNNYHEVSGKDDVIIAEGYSGVYKDTGKKSSFEAEEFVHVWQLEENGKIVKFKQYVDSHLVREAKS

Secondary structure (DSSP, 8-state):
---HHHHHHTTTSS-HHHHHHHHHHHEEEEEEEEE-TTSTT-EEEESTTT---SHHHHHHHEEEEE-----EEBTTSSEEEEE--EEEETTT--EEE--EEEEEEEETTEEEEEEEEE-HHHHHH---/---HHHHHHTTTSS-HHHHHHHHHHHEEEEEEEEE-TTSTT-EEEESTTT---SHHHHHHSEEEEE-----EEBTTSSEEEEE--EEEETTT--EEE--EEEEEEEETTEEEEEEEEE-HHHHHH---

Foldseek 3Di:
DDALVVLQCQLAVDPPVRNVVSQVVFADQQAWEAEPCLAPLGDIAGGDVRVVRPPVCLVPQWAPWHWDFPWDDDPPFQKIKTWTTWTQGVVLRAIFDKIKIKIWHDDPRHTRYIYIDIPSVRVVVSPD/DDQLVVLVCQLAPDDPVSNVVSQLVQADQQAWEAEPPLAPLGDIDTGDVRVVSPPVCLVPQWAPWHWDFPWDDDPPFQKIKTWTTWTQGVVLRAIFDKIKIWIFHHDPRHTRYIYIDIPSVRVVVSPD

CATH classification: 3.10.450.50